Protein AF-A0A9E3N6R4-F1 (afdb_monomer_lite)

Sequence (201 aa):
MRPNLQRRPIGALVAALCAGALFAHPASAATKKASTAAGKPTVLDAERFVAESERKLDLLGLDAGRAEWVAENFITLDTETLTAQANEQYLTVSGDIALKARRYNGLKVSEASARKLMLMQQSLMLENADDRAAYARLAASMTGAYGKAKYCPASVANPSAGTAKPDCMPLGELEKVLATSHDPARLKEVWTGWHAQSPAY

Structure (mmCIF, N/CA/C/O backbone):
data_AF-A0A9E3N6R4-F1
#
_entry.id   AF-A0A9E3N6R4-F1
#
loop_
_atom_site.group_PDB
_atom_site.id
_atom_site.type_symbol
_atom_site.label_atom_id
_atom_site.label_alt_id
_atom_site.label_comp_id
_atom_site.label_asym_id
_atom_site.label_entity_id
_atom_site.label_seq_id
_atom_site.pdbx_PDB_ins_code
_atom_site.Cartn_x
_atom_site.Cartn_y
_atom_site.Cartn_z
_atom_site.occupancy
_atom_site.B_iso_or_equiv
_atom_site.auth_seq_id
_atom_site.auth_comp_id
_atom_site.auth_asym_id
_atom_site.auth_atom_id
_atom_site.pdbx_PDB_model_num
ATOM 1 N N . MET A 1 1 ? 20.909 41.057 1.004 1.00 43.41 1 MET A N 1
ATOM 2 C CA . MET A 1 1 ? 19.869 42.061 1.316 1.00 43.41 1 MET A CA 1
ATOM 3 C C . MET A 1 1 ? 18.680 41.351 1.948 1.00 43.41 1 MET A C 1
ATOM 5 O O . MET A 1 1 ? 18.018 40.579 1.273 1.00 43.41 1 MET A O 1
ATOM 9 N N . ARG A 1 2 ? 18.468 41.538 3.253 1.00 37.62 2 ARG A N 1
ATOM 10 C CA . ARG A 1 2 ? 17.282 41.086 3.997 1.00 37.62 2 ARG A CA 1
ATOM 11 C C . ARG A 1 2 ? 16.728 42.320 4.715 1.00 37.62 2 ARG A C 1
ATOM 13 O O . ARG A 1 2 ? 17.495 42.905 5.481 1.00 37.62 2 ARG A O 1
ATOM 20 N N . PRO A 1 3 ? 15.487 42.767 4.468 1.00 45.53 3 PRO A N 1
ATOM 21 C CA . PRO A 1 3 ? 14.934 43.871 5.227 1.00 45.53 3 PRO A CA 1
ATOM 22 C C . PRO A 1 3 ? 14.450 43.398 6.600 1.00 45.53 3 PRO A C 1
ATOM 24 O O . PRO A 1 3 ? 13.843 42.342 6.764 1.00 45.53 3 PRO A O 1
ATOM 27 N N . ASN A 1 4 ? 14.806 44.218 7.577 1.00 38.06 4 ASN A N 1
ATOM 28 C CA . ASN A 1 4 ? 14.701 44.050 9.013 1.00 38.06 4 ASN A CA 1
ATOM 29 C C . ASN A 1 4 ? 13.373 44.688 9.466 1.00 38.06 4 ASN A C 1
ATOM 31 O O . ASN A 1 4 ? 13.219 45.904 9.363 1.00 38.06 4 ASN A O 1
ATOM 35 N N . LEU A 1 5 ? 12.391 43.893 9.903 1.00 55.41 5 LEU A N 1
ATOM 36 C CA . LEU A 1 5 ? 11.094 44.399 10.375 1.00 55.41 5 LEU A CA 1
ATOM 37 C C . LEU A 1 5 ? 11.153 44.663 11.886 1.00 55.41 5 LEU A C 1
ATOM 39 O O . LEU A 1 5 ? 10.949 43.773 12.710 1.00 55.41 5 LEU A O 1
ATOM 43 N N . GLN A 1 6 ? 11.449 45.916 12.235 1.00 50.41 6 GLN A N 1
ATOM 44 C CA . GLN A 1 6 ? 11.363 46.439 13.596 1.00 50.41 6 GLN A CA 1
ATOM 45 C C . GLN A 1 6 ? 9.897 46.567 14.043 1.00 50.41 6 GLN A C 1
ATOM 47 O O . GLN A 1 6 ? 9.069 47.181 13.371 1.00 50.41 6 GLN A O 1
ATOM 52 N N . ARG A 1 7 ? 9.595 46.011 15.221 1.00 49.38 7 ARG A N 1
ATOM 53 C CA . ARG A 1 7 ? 8.329 46.184 15.948 1.00 49.38 7 ARG A CA 1
ATOM 54 C C . ARG A 1 7 ? 8.251 47.602 16.526 1.00 49.38 7 ARG A C 1
ATOM 56 O O . ARG A 1 7 ? 9.194 48.037 17.183 1.00 49.38 7 ARG A O 1
ATOM 63 N N . ARG A 1 8 ? 7.121 48.297 16.348 1.00 52.59 8 ARG A N 1
ATOM 64 C CA . ARG A 1 8 ? 6.793 49.541 17.072 1.00 52.59 8 ARG A CA 1
ATOM 65 C C . ARG A 1 8 ? 5.550 49.323 17.949 1.00 52.59 8 ARG A C 1
ATOM 67 O O . ARG A 1 8 ? 4.584 48.750 17.448 1.00 52.59 8 ARG A O 1
ATOM 74 N N . PRO A 1 9 ? 5.552 49.766 19.219 1.00 46.50 9 PRO A N 1
ATOM 75 C CA . PRO A 1 9 ? 4.385 49.736 20.093 1.00 46.50 9 PRO A CA 1
ATOM 76 C C . PRO A 1 9 ? 3.586 51.043 19.962 1.00 46.50 9 PRO A C 1
ATOM 78 O O . PRO A 1 9 ? 4.171 52.119 19.841 1.00 46.50 9 PRO A O 1
ATOM 81 N N . ILE A 1 10 ? 2.257 50.962 20.023 1.00 56.62 10 ILE A N 1
ATOM 82 C CA . ILE A 1 10 ? 1.379 52.122 20.228 1.00 56.62 10 ILE A CA 1
ATOM 83 C C . ILE A 1 10 ? 0.510 51.808 21.444 1.00 56.62 10 ILE A C 1
ATOM 85 O O . ILE A 1 10 ? -0.173 50.787 21.476 1.00 56.62 10 ILE A O 1
ATOM 89 N N . GLY A 1 11 ? 0.632 52.652 22.468 1.00 37.62 11 GLY A N 1
ATOM 90 C CA . GLY A 1 11 ? -0.150 52.597 23.699 1.00 37.62 11 GLY A CA 1
ATOM 91 C C . GLY A 1 11 ? -1.393 53.493 23.670 1.00 37.62 11 GLY A C 1
ATOM 92 O O . GLY A 1 11 ? -1.798 53.968 22.613 1.00 37.62 11 GLY A O 1
ATOM 93 N N . ALA A 1 12 ? -1.892 53.757 24.885 1.00 41.56 12 ALA A N 1
ATOM 94 C CA . ALA A 1 12 ? -3.083 54.524 25.292 1.00 41.56 12 ALA A CA 1
ATOM 95 C C . ALA A 1 12 ? -4.389 53.690 25.279 1.00 41.56 12 ALA A C 1
ATOM 97 O O . ALA A 1 12 ? -4.905 53.363 24.221 1.00 41.56 12 ALA A O 1
ATOM 98 N N . LEU A 1 13 ? -4.885 53.134 26.395 1.00 41.44 13 LEU A N 1
ATOM 99 C CA . LEU A 1 13 ? -5.331 53.715 27.680 1.00 41.44 13 LEU A CA 1
ATOM 100 C C . LEU A 1 13 ? -6.682 54.443 27.550 1.00 41.44 13 LEU A C 1
ATOM 102 O O . LEU A 1 13 ? -6.735 55.608 27.176 1.00 41.44 13 LEU A O 1
ATOM 106 N N . VAL A 1 14 ? -7.765 53.746 27.916 1.00 43.47 14 VAL A N 1
ATOM 107 C CA . VAL A 1 14 ? -9.047 54.347 28.314 1.00 43.47 14 VAL A CA 1
ATOM 108 C C . VAL A 1 14 ? -9.485 53.668 29.608 1.00 43.47 14 VAL A C 1
ATOM 110 O O . VAL A 1 14 ? -9.791 52.478 29.635 1.00 43.47 14 VAL A O 1
ATOM 113 N N . ALA A 1 15 ? -9.451 54.440 30.690 1.00 41.47 15 ALA A N 1
ATOM 114 C CA . ALA A 1 15 ? -10.001 54.090 31.986 1.00 41.47 15 ALA A CA 1
ATOM 115 C C . ALA A 1 15 ? -11.496 54.435 32.004 1.00 41.47 15 ALA A C 1
ATOM 117 O O . ALA A 1 15 ? -11.873 55.550 31.648 1.00 41.47 15 ALA A O 1
ATOM 118 N N . ALA A 1 16 ? -12.333 53.507 32.462 1.00 52.00 16 ALA A N 1
ATOM 119 C CA . ALA A 1 16 ? -13.719 53.780 32.821 1.00 52.00 16 ALA A CA 1
ATOM 120 C C . ALA A 1 16 ? -13.976 53.238 34.234 1.00 52.00 16 ALA A C 1
ATOM 122 O O . ALA A 1 16 ? -13.934 52.032 34.471 1.00 52.00 16 ALA A O 1
ATOM 123 N N . LEU A 1 17 ? -14.193 54.164 35.173 1.00 44.97 17 LEU A N 1
ATOM 124 C CA . LEU A 1 17 ? -14.718 53.906 36.512 1.00 44.97 17 LEU A CA 1
ATOM 125 C C . LEU A 1 17 ? -16.128 53.309 36.401 1.00 44.97 17 LEU A C 1
ATOM 127 O O . LEU A 1 17 ? -16.987 53.902 35.754 1.00 44.97 17 LEU A O 1
ATOM 131 N N . CYS A 1 18 ? -16.400 52.221 37.122 1.00 40.81 18 CYS A N 1
ATOM 132 C CA . CYS A 1 18 ? -17.754 51.869 37.545 1.00 40.81 18 CYS A CA 1
ATOM 133 C C . CYS A 1 18 ? -17.735 51.389 38.998 1.00 40.81 18 CYS A C 1
ATOM 135 O O . CYS A 1 18 ? -16.938 50.539 39.392 1.00 40.81 18 CYS A O 1
ATOM 137 N N . ALA A 1 19 ? -18.597 52.032 39.780 1.00 43.84 19 ALA A N 1
ATOM 138 C CA . ALA A 1 19 ? -18.792 51.868 41.207 1.00 43.84 19 ALA A CA 1
ATOM 139 C C . ALA A 1 19 ? -19.496 50.543 41.550 1.00 43.84 19 ALA A C 1
ATOM 141 O O . ALA A 1 19 ? -20.048 49.862 40.687 1.00 43.84 19 ALA A O 1
ATOM 142 N N . GLY A 1 20 ? -19.420 50.178 42.829 1.00 46.53 20 GLY A N 1
ATOM 143 C CA . GLY A 1 20 ? -19.670 48.836 43.333 1.00 46.53 20 GLY A CA 1
ATOM 144 C C . GLY A 1 20 ? -21.099 48.304 43.235 1.00 46.53 20 GLY A C 1
ATOM 145 O O . GLY A 1 20 ? -22.083 49.035 43.297 1.00 46.53 20 GLY A O 1
ATOM 146 N N . ALA A 1 21 ? -21.170 46.975 43.204 1.00 43.03 21 ALA A N 1
ATOM 147 C CA . ALA A 1 21 ? -22.313 46.189 43.639 1.00 43.03 21 ALA A CA 1
ATOM 148 C C . ALA A 1 21 ? -21.788 44.863 44.216 1.00 43.03 21 ALA A C 1
ATOM 150 O O . ALA A 1 21 ? -21.215 44.037 43.505 1.00 43.03 21 ALA A O 1
ATOM 151 N N . LEU A 1 22 ? -21.949 44.682 45.528 1.00 50.12 22 LEU A N 1
ATOM 152 C CA . LEU A 1 22 ? -21.776 43.404 46.213 1.00 50.12 22 LEU A CA 1
ATOM 153 C C . LEU A 1 22 ? -22.894 42.459 45.753 1.00 50.12 22 LEU A C 1
ATOM 155 O O . LEU A 1 22 ? -24.005 42.519 46.269 1.00 50.12 22 LEU A O 1
ATOM 159 N N . PHE A 1 23 ? -22.596 41.580 44.797 1.00 48.00 23 PHE A N 1
ATOM 160 C CA . PHE A 1 23 ? -23.419 40.407 44.507 1.00 48.00 23 PHE A CA 1
ATOM 161 C C . PHE A 1 23 ? -22.651 39.145 44.900 1.00 48.00 23 PHE A C 1
ATOM 163 O O . PHE A 1 23 ? -21.681 38.744 44.249 1.00 48.00 23 PHE A O 1
ATOM 170 N N . ALA A 1 24 ? -23.101 38.524 45.991 1.00 51.25 24 ALA A N 1
ATOM 171 C CA . ALA A 1 24 ? -22.719 37.175 46.374 1.00 51.25 24 ALA A CA 1
ATOM 172 C C . ALA A 1 24 ? -23.072 36.217 45.225 1.00 51.25 24 ALA A C 1
ATOM 174 O O . ALA A 1 24 ? -24.243 35.998 44.920 1.00 51.25 24 ALA A O 1
ATOM 175 N N . HIS A 1 25 ? -22.051 35.681 44.561 1.00 50.53 25 HIS A N 1
ATOM 176 C CA . HIS A 1 25 ? -22.226 34.647 43.550 1.00 50.53 25 HIS A CA 1
ATOM 177 C C . HIS A 1 25 ? -22.491 33.309 44.253 1.00 50.53 25 HIS A C 1
ATOM 179 O O . HIS A 1 25 ? -21.692 32.923 45.111 1.00 50.53 25 HIS A O 1
ATOM 185 N N . PRO A 1 26 ? -23.555 32.563 43.904 1.00 53.75 26 PRO A N 1
ATOM 186 C CA . PRO A 1 26 ? -23.652 31.177 44.322 1.00 53.75 26 PRO A CA 1
ATOM 187 C C . PRO A 1 26 ? -22.505 30.416 43.653 1.00 53.75 26 PRO A C 1
ATOM 189 O O . PRO A 1 26 ? -22.297 30.512 42.442 1.00 53.75 26 PRO A O 1
ATOM 192 N N . ALA A 1 27 ? -21.728 29.692 44.458 1.00 50.78 27 ALA A N 1
ATOM 193 C CA . ALA A 1 27 ? -20.687 28.806 43.972 1.00 50.78 27 ALA A CA 1
ATOM 194 C C . ALA A 1 27 ? -21.313 27.825 42.972 1.00 50.78 27 ALA A C 1
ATOM 196 O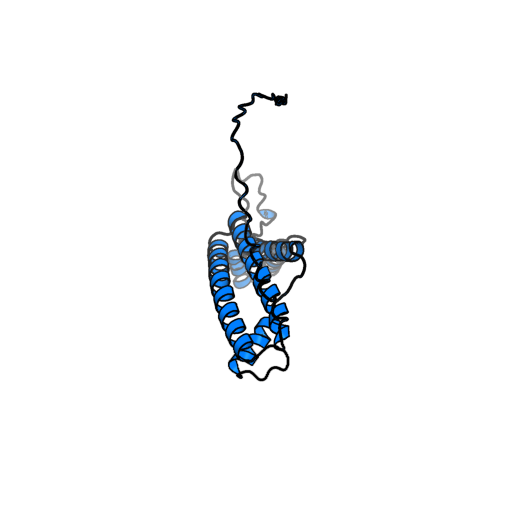 O . ALA A 1 27 ? -22.093 26.950 43.346 1.00 50.78 27 ALA A O 1
ATOM 197 N N . SER A 1 28 ? -20.991 28.005 41.691 1.00 52.56 28 SER A N 1
ATOM 198 C CA . SER A 1 28 ? -21.335 27.051 40.648 1.00 52.56 28 SER A CA 1
ATOM 199 C C . SER A 1 28 ? -20.618 25.752 40.994 1.00 52.56 28 SER A C 1
ATOM 201 O O . SER A 1 28 ? -19.394 25.648 40.878 1.00 52.56 28 SER A O 1
ATOM 203 N N . ALA A 1 29 ? -21.372 24.790 41.525 1.00 53.59 29 ALA A N 1
ATOM 204 C CA . ALA A 1 29 ? -20.892 23.447 41.762 1.00 53.59 29 ALA A CA 1
ATOM 205 C C . ALA A 1 29 ? -20.519 22.868 40.398 1.00 53.59 29 ALA A C 1
ATOM 207 O O . ALA A 1 29 ? -21.373 22.418 39.637 1.00 53.59 29 ALA A O 1
ATOM 208 N N . ALA A 1 30 ? -19.229 22.928 40.073 1.00 52.16 30 ALA A N 1
ATOM 209 C CA . ALA A 1 30 ? -18.663 22.220 38.949 1.00 52.16 30 ALA A CA 1
ATOM 210 C C . ALA A 1 30 ? -18.964 20.733 39.156 1.00 52.16 30 ALA A C 1
ATOM 212 O O . ALA A 1 30 ? -18.286 20.041 39.918 1.00 52.16 30 ALA A O 1
ATOM 213 N N . THR A 1 31 ? -20.007 20.238 38.491 1.00 48.88 31 THR A N 1
ATOM 214 C CA . THR A 1 31 ? -20.229 18.814 38.286 1.00 48.88 31 THR A CA 1
ATOM 215 C C . THR A 1 31 ? -18.995 18.281 37.578 1.00 48.88 31 THR A C 1
ATOM 217 O O . THR A 1 31 ? -18.858 18.389 36.359 1.00 48.88 31 THR A O 1
ATOM 220 N N . LYS A 1 32 ? -18.063 17.731 38.364 1.00 47.44 32 LYS A N 1
ATOM 221 C CA . LYS A 1 32 ? -17.004 16.860 37.871 1.00 47.44 32 LYS A CA 1
ATOM 222 C C . LYS A 1 32 ? -17.711 15.749 37.109 1.00 47.44 32 LYS A C 1
ATOM 224 O O . LYS A 1 32 ? -18.324 14.874 37.714 1.00 47.44 32 LYS A O 1
ATOM 229 N N . LYS A 1 33 ? -17.667 15.823 35.779 1.00 49.22 33 LYS A N 1
ATOM 230 C CA . LYS A 1 33 ? -18.065 14.733 34.895 1.00 49.22 33 LYS A CA 1
ATOM 231 C C . LYS A 1 33 ? -17.208 13.546 35.321 1.00 49.22 33 LYS A C 1
ATOM 233 O O . LYS A 1 33 ? -15.997 13.556 35.107 1.00 49.22 33 LYS A O 1
ATOM 238 N N . ALA A 1 34 ? -17.813 12.612 36.050 1.00 46.69 34 ALA A N 1
ATOM 239 C CA . ALA A 1 34 ? -17.131 11.428 36.530 1.00 46.69 34 ALA A CA 1
ATOM 240 C C . ALA A 1 34 ? -16.569 10.715 35.300 1.00 46.69 34 ALA A C 1
ATOM 242 O O . ALA A 1 34 ? -17.317 10.248 34.443 1.00 46.69 34 ALA A O 1
ATOM 243 N N . SER A 1 35 ? -15.243 10.711 35.183 1.00 47.38 35 SER A N 1
ATOM 244 C CA . SER A 1 35 ? -14.540 9.842 34.255 1.00 47.38 35 SER A CA 1
ATOM 245 C C . SER A 1 35 ? -14.825 8.422 34.724 1.00 47.38 35 SER A C 1
ATOM 247 O O . SER A 1 35 ? -14.244 7.957 35.705 1.00 47.38 35 SER A O 1
ATOM 249 N N . THR A 1 36 ? -15.805 7.766 34.106 1.00 47.91 36 THR A N 1
ATOM 250 C CA . THR A 1 36 ? -16.035 6.335 34.288 1.00 47.91 36 THR A CA 1
ATOM 251 C C . THR A 1 36 ? -14.744 5.620 33.926 1.00 47.91 36 THR A C 1
ATOM 253 O O . THR A 1 36 ? -14.364 5.575 32.755 1.00 47.91 36 THR A O 1
ATOM 256 N N . ALA A 1 37 ? -14.066 5.078 34.938 1.00 50.47 37 ALA A N 1
ATOM 257 C CA . ALA A 1 37 ? -13.013 4.097 34.751 1.00 50.47 37 ALA A CA 1
ATOM 258 C C . ALA A 1 37 ? -13.550 3.016 33.805 1.00 50.47 37 ALA A C 1
ATOM 260 O O . ALA A 1 37 ? -14.602 2.429 34.069 1.00 50.47 37 ALA A O 1
ATOM 261 N N . ALA A 1 38 ? -12.887 2.819 32.665 1.00 65.62 38 ALA A N 1
ATOM 262 C CA . ALA A 1 38 ? -13.338 1.868 31.660 1.00 65.62 38 ALA A CA 1
ATOM 263 C C . ALA A 1 38 ? -13.349 0.462 32.278 1.00 65.62 38 ALA A C 1
ATOM 265 O O . ALA A 1 38 ? -12.294 -0.096 32.580 1.00 65.62 38 ALA A O 1
ATOM 266 N N . GLY A 1 39 ? -14.547 -0.080 32.505 1.00 77.25 39 GLY A N 1
ATOM 267 C CA . GLY A 1 39 ? -14.736 -1.454 32.958 1.00 77.25 39 GLY A CA 1
ATOM 268 C C . GLY A 1 39 ? -14.222 -2.471 31.934 1.00 77.25 39 GLY A C 1
ATOM 269 O O . GLY A 1 39 ? -13.735 -2.117 30.857 1.00 77.25 39 GLY A O 1
ATOM 270 N N . LYS A 1 40 ? -14.338 -3.761 32.270 1.00 88.31 40 LYS A N 1
ATOM 271 C CA . LYS A 1 40 ? -14.029 -4.841 31.321 1.00 88.31 40 LYS A CA 1
ATOM 272 C C . LYS A 1 40 ? -14.849 -4.647 30.029 1.00 88.31 40 LYS A C 1
ATOM 274 O O . LYS A 1 40 ? -16.029 -4.311 30.131 1.00 88.31 40 LYS A O 1
ATOM 279 N N . PRO A 1 41 ? -14.251 -4.854 28.843 1.00 94.44 41 PRO A N 1
ATOM 280 C CA . PRO A 1 41 ? -14.943 -4.673 27.570 1.00 94.44 41 PRO A CA 1
ATOM 281 C C . PRO A 1 41 ? -16.142 -5.616 27.457 1.00 94.44 41 PRO A C 1
ATOM 283 O O . PRO A 1 41 ? -16.055 -6.787 27.834 1.00 94.44 41 PRO A O 1
ATOM 286 N N . THR A 1 42 ? -17.253 -5.104 26.933 1.00 97.12 42 THR A N 1
ATOM 287 C CA . THR A 1 42 ? -18.487 -5.873 26.725 1.00 97.12 42 THR A CA 1
ATOM 288 C C . THR A 1 42 ? -18.627 -6.340 25.276 1.00 97.12 42 THR A C 1
ATOM 290 O O . THR A 1 42 ? -17.962 -5.824 24.378 1.00 97.12 42 THR A O 1
ATOM 293 N N . VAL A 1 43 ? -19.526 -7.300 25.023 1.00 97.56 43 VAL A N 1
ATOM 294 C CA . VAL A 1 43 ? -19.862 -7.744 23.654 1.00 97.56 43 VAL A CA 1
ATOM 295 C C . VAL A 1 43 ? -20.383 -6.576 22.815 1.00 97.56 43 VAL A C 1
ATOM 297 O O . VAL A 1 43 ? -19.936 -6.394 21.690 1.00 97.56 43 VAL A O 1
ATOM 300 N N . LEU A 1 44 ? -21.246 -5.727 23.381 1.00 97.44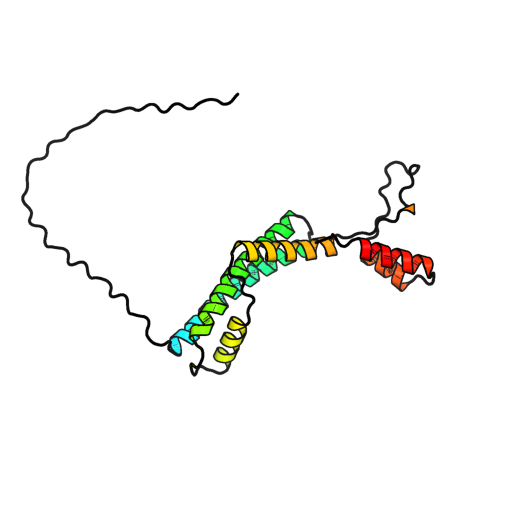 44 LEU A N 1
ATOM 301 C CA . LEU A 1 44 ? -21.757 -4.541 22.689 1.00 97.44 44 LEU A CA 1
ATOM 302 C C . LEU A 1 44 ? -20.635 -3.559 22.309 1.00 97.44 44 LEU A C 1
ATOM 304 O O . LEU A 1 44 ? -20.678 -2.969 21.230 1.00 97.44 44 LEU A O 1
ATOM 308 N N . ASP A 1 45 ? -19.616 -3.399 23.161 1.00 97.75 45 ASP A N 1
ATOM 309 C CA . ASP A 1 45 ? -18.444 -2.577 22.835 1.00 97.75 45 ASP A CA 1
ATOM 310 C C . ASP A 1 45 ? -17.657 -3.146 21.655 1.00 97.75 45 ASP A C 1
ATOM 312 O O . ASP A 1 45 ? -17.232 -2.384 20.789 1.00 97.75 45 ASP A O 1
ATOM 316 N N . ALA A 1 46 ? -17.489 -4.471 21.609 1.00 98.12 46 ALA A N 1
ATOM 317 C CA . ALA A 1 46 ? -16.791 -5.151 20.525 1.00 98.12 46 ALA A CA 1
ATOM 318 C C . ALA A 1 46 ? -17.529 -4.998 19.190 1.00 98.12 46 ALA A C 1
ATOM 320 O O . ALA A 1 46 ? -16.911 -4.619 18.200 1.00 98.12 46 ALA A O 1
ATOM 321 N N . GLU A 1 47 ? -18.846 -5.220 19.169 1.00 98.25 47 GLU A N 1
ATOM 322 C CA . GLU A 1 47 ? -19.659 -5.070 17.955 1.00 98.25 47 GLU A CA 1
ATOM 323 C C . GLU A 1 47 ? -19.628 -3.628 17.429 1.00 98.25 47 GLU A C 1
ATOM 325 O O . GLU A 1 47 ? -19.425 -3.390 16.237 1.00 98.25 47 GLU A O 1
ATOM 330 N N . ARG A 1 48 ? -19.739 -2.641 18.328 1.00 98.38 48 ARG A N 1
ATOM 331 C CA . ARG A 1 48 ? -19.606 -1.225 17.965 1.00 98.38 48 ARG A CA 1
ATOM 332 C C . ARG A 1 48 ? -18.214 -0.905 17.428 1.00 98.38 48 ARG A C 1
ATOM 334 O O . ARG A 1 48 ? -18.097 -0.224 16.414 1.00 98.38 48 ARG A O 1
ATOM 341 N N . PHE A 1 49 ? -17.167 -1.397 18.085 1.00 98.56 49 PHE A N 1
ATOM 342 C CA . PHE A 1 49 ? -15.794 -1.196 17.635 1.00 98.56 49 PHE A CA 1
ATOM 343 C C . PHE A 1 49 ? -15.559 -1.779 16.242 1.00 98.56 49 PHE A C 1
ATOM 345 O O . PHE A 1 49 ? -14.941 -1.115 15.413 1.00 98.56 49 PHE A O 1
ATOM 352 N N . VAL A 1 50 ? -16.066 -2.986 15.977 1.00 98.56 50 VAL A N 1
ATOM 353 C CA . VAL A 1 50 ? -15.980 -3.622 14.660 1.00 98.56 50 VAL A CA 1
ATOM 354 C C . VAL A 1 50 ? -16.665 -2.748 13.610 1.00 98.56 50 VAL A C 1
ATOM 356 O O . VAL A 1 50 ? -16.008 -2.345 12.655 1.00 98.56 50 VAL A O 1
ATOM 359 N N . ALA A 1 51 ? -17.928 -2.369 13.824 1.00 98.62 51 ALA A N 1
ATOM 360 C CA . ALA A 1 51 ? -18.687 -1.565 12.865 1.00 98.62 51 ALA A CA 1
ATOM 361 C C . ALA A 1 51 ? -18.044 -0.192 12.586 1.00 98.62 51 ALA A C 1
ATOM 363 O O . ALA A 1 51 ? -17.980 0.265 11.444 1.00 98.62 51 ALA A O 1
ATOM 364 N N . GLU A 1 52 ? -17.537 0.482 13.622 1.00 98.62 52 GLU A N 1
ATOM 365 C CA . GLU A 1 52 ? -16.844 1.762 13.463 1.00 98.62 52 GLU A CA 1
ATOM 366 C C . GLU A 1 52 ? -15.503 1.622 12.738 1.00 98.62 52 GLU A C 1
ATOM 368 O O . GLU A 1 52 ? -15.131 2.518 11.976 1.00 98.62 52 GLU A O 1
ATOM 373 N N . SER A 1 53 ? -14.779 0.531 12.991 1.00 98.62 53 SER A N 1
ATOM 374 C CA . SER A 1 53 ? -13.495 0.239 12.351 1.00 98.62 53 SER A CA 1
ATOM 375 C C . SER A 1 53 ? -13.683 -0.072 10.872 1.00 98.62 53 SER A C 1
ATOM 377 O O . SER A 1 53 ? -12.985 0.519 10.055 1.00 98.62 53 SER A O 1
ATOM 379 N N . GLU A 1 54 ? -14.664 -0.909 10.523 1.00 98.50 54 GLU A N 1
ATOM 380 C CA . GLU A 1 54 ? -15.019 -1.210 9.129 1.00 98.50 54 GLU A CA 1
ATOM 381 C C . GLU A 1 54 ? -15.341 0.070 8.363 1.00 98.50 54 GLU A C 1
ATOM 383 O O . GLU A 1 54 ? -14.661 0.388 7.396 1.00 98.50 54 GLU A O 1
ATOM 388 N N . ARG A 1 55 ? -16.255 0.903 8.876 1.00 98.62 55 ARG A N 1
ATOM 389 C CA . ARG A 1 55 ? -16.610 2.167 8.213 1.00 98.62 55 ARG A CA 1
ATOM 3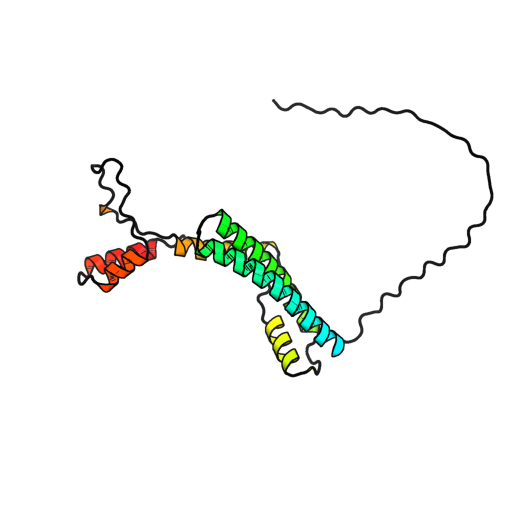90 C C . ARG A 1 55 ? -15.403 3.081 7.969 1.00 98.62 55 ARG A C 1
ATOM 392 O O . ARG A 1 55 ? -15.349 3.768 6.954 1.00 98.62 55 ARG A O 1
ATOM 399 N N . LYS A 1 56 ? -14.461 3.156 8.916 1.00 98.31 56 LYS A N 1
ATOM 400 C CA . LYS A 1 56 ? -13.252 3.983 8.763 1.00 98.31 56 LYS A CA 1
ATOM 401 C C . LYS A 1 56 ? -12.312 3.409 7.709 1.00 98.31 56 LYS A C 1
ATOM 403 O O . LYS A 1 56 ? -11.817 4.164 6.878 1.00 98.31 56 LYS A O 1
ATOM 408 N N . LEU A 1 57 ? -12.066 2.102 7.767 1.00 98.25 57 LEU A N 1
ATOM 409 C CA . LEU A 1 57 ? -11.186 1.411 6.831 1.00 98.25 57 LEU A CA 1
ATOM 410 C C . LEU A 1 57 ? -11.762 1.418 5.414 1.00 98.25 57 LEU A C 1
ATOM 412 O O . LEU A 1 57 ? -10.999 1.615 4.480 1.00 98.25 57 LEU A O 1
ATOM 416 N N . ASP A 1 58 ? -13.081 1.308 5.255 1.00 98.50 58 ASP A N 1
ATOM 417 C CA . ASP A 1 58 ? -13.748 1.381 3.953 1.00 98.50 58 ASP A CA 1
ATOM 418 C C . ASP A 1 58 ? -13.529 2.743 3.286 1.00 98.50 58 ASP A C 1
ATOM 420 O O . ASP A 1 58 ? -13.143 2.814 2.122 1.00 98.50 58 ASP A O 1
ATOM 424 N N . LEU A 1 59 ? -13.726 3.839 4.027 1.00 98.44 59 LEU A N 1
ATOM 425 C CA . LEU A 1 59 ? -13.522 5.190 3.496 1.00 98.44 59 LEU A CA 1
ATOM 426 C C . LEU A 1 59 ? -12.059 5.429 3.102 1.00 98.44 59 LEU A C 1
ATOM 428 O O . LEU A 1 59 ? -11.791 5.880 1.992 1.00 98.44 59 LEU A O 1
ATOM 432 N N . LEU A 1 60 ? -11.116 5.075 3.979 1.00 98.44 60 LEU A N 1
ATOM 433 C CA . LEU A 1 60 ? -9.686 5.225 3.693 1.00 98.44 60 LEU A CA 1
ATOM 434 C C . LEU A 1 60 ? -9.227 4.303 2.560 1.00 98.44 60 LEU A C 1
ATOM 436 O O . LEU A 1 60 ? -8.393 4.695 1.752 1.00 98.44 60 LEU A O 1
ATOM 440 N N . GLY A 1 61 ? -9.780 3.092 2.484 1.00 98.38 61 GLY A N 1
ATOM 441 C CA . GLY A 1 61 ? -9.502 2.137 1.419 1.00 98.38 61 GLY A CA 1
ATOM 442 C C . GLY A 1 61 ? -9.987 2.633 0.059 1.00 98.38 61 GLY A C 1
ATOM 443 O O . GLY A 1 61 ? -9.289 2.454 -0.936 1.00 98.38 61 GLY A O 1
ATOM 444 N N . LEU A 1 62 ? -11.136 3.315 0.004 1.00 98.62 62 LEU A N 1
ATOM 445 C CA . LEU A 1 62 ? -11.610 3.968 -1.220 1.00 98.62 62 LEU A CA 1
ATOM 446 C C . LEU A 1 62 ? -10.672 5.093 -1.668 1.00 98.62 62 LEU A C 1
ATOM 448 O O . LEU A 1 62 ? -10.386 5.201 -2.861 1.00 98.62 62 LEU A O 1
ATOM 452 N N . ASP A 1 63 ? -10.190 5.919 -0.741 1.00 98.12 63 ASP A N 1
ATOM 453 C CA . ASP A 1 63 ? -9.271 7.012 -1.067 1.00 98.12 63 ASP A CA 1
ATOM 454 C C . ASP A 1 63 ? -7.900 6.484 -1.518 1.00 98.12 63 ASP A C 1
ATOM 456 O O . ASP A 1 63 ? -7.389 6.919 -2.553 1.00 98.12 63 ASP A O 1
ATOM 460 N N . ALA A 1 64 ? -7.353 5.485 -0.817 1.00 98.44 64 ALA A N 1
ATOM 461 C CA . ALA A 1 64 ? -6.129 4.792 -1.216 1.00 98.44 64 ALA A CA 1
ATOM 462 C C . ALA A 1 64 ? -6.273 4.129 -2.594 1.00 98.44 64 ALA A C 1
ATOM 464 O O . ALA A 1 64 ? -5.443 4.347 -3.472 1.00 98.44 64 ALA A O 1
ATOM 465 N N . GLY A 1 65 ? -7.370 3.404 -2.832 1.00 98.62 65 GLY A N 1
ATOM 466 C CA . GLY A 1 65 ? -7.631 2.756 -4.118 1.00 98.62 65 GLY A CA 1
ATOM 467 C C . GLY A 1 65 ? -7.788 3.744 -5.279 1.00 98.62 65 GLY A C 1
ATOM 468 O O . GLY A 1 65 ? -7.365 3.455 -6.395 1.00 98.62 65 GLY A O 1
ATOM 469 N N . ARG A 1 66 ? -8.354 4.933 -5.034 1.00 98.56 66 ARG A N 1
ATOM 470 C CA . ARG A 1 66 ? -8.425 6.004 -6.043 1.00 98.56 66 ARG A CA 1
ATOM 471 C C . ARG A 1 66 ? -7.051 6.581 -6.367 1.00 98.56 66 ARG A C 1
ATOM 473 O O . ARG A 1 66 ? -6.775 6.810 -7.542 1.00 98.56 66 ARG A O 1
ATOM 480 N N . ALA A 1 67 ? -6.221 6.831 -5.354 1.00 98.56 67 ALA A N 1
ATOM 481 C CA . ALA A 1 67 ? -4.860 7.321 -5.559 1.00 98.56 67 ALA A CA 1
ATOM 482 C C . ALA A 1 67 ? -4.028 6.309 -6.363 1.00 98.56 67 ALA A C 1
ATOM 484 O O . ALA A 1 67 ? -3.438 6.683 -7.377 1.00 98.56 67 ALA A O 1
ATOM 485 N N . GLU A 1 68 ? -4.094 5.031 -5.979 1.00 98.12 68 GLU A N 1
ATOM 486 C CA . GLU A 1 68 ? -3.417 3.930 -6.671 1.00 98.12 68 GLU A CA 1
ATOM 487 C C . GLU A 1 68 ? -3.881 3.814 -8.127 1.00 98.12 68 GLU A C 1
ATOM 489 O O . GLU A 1 68 ? -3.067 3.791 -9.043 1.00 98.12 68 GLU A O 1
ATOM 494 N N . TRP A 1 69 ? -5.197 3.840 -8.375 1.00 98.19 69 TRP A N 1
ATOM 495 C CA . TRP A 1 69 ? -5.735 3.782 -9.736 1.00 98.19 69 TRP A CA 1
ATOM 496 C C . TRP A 1 69 ? -5.169 4.890 -10.632 1.00 98.19 69 TRP A C 1
ATOM 498 O O . TRP A 1 69 ? -4.828 4.650 -11.790 1.00 98.19 69 TRP A O 1
ATOM 508 N N . VAL A 1 70 ? -5.061 6.116 -10.114 1.00 98.12 70 VAL A N 1
ATOM 509 C CA . VAL A 1 70 ? -4.467 7.226 -10.869 1.00 98.12 70 VAL A CA 1
ATOM 510 C C . VAL A 1 70 ? -2.973 6.990 -11.096 1.00 98.12 70 VAL A C 1
ATOM 512 O O . VAL A 1 70 ? -2.504 7.235 -12.205 1.00 98.12 70 VAL A O 1
ATOM 515 N N . ALA A 1 71 ? -2.235 6.493 -10.101 1.00 97.44 71 ALA A N 1
ATOM 516 C CA . ALA A 1 71 ? -0.809 6.198 -10.231 1.00 97.44 71 ALA A CA 1
ATOM 517 C C . ALA A 1 71 ? -0.516 5.112 -11.276 1.00 97.44 71 ALA A C 1
ATOM 519 O O . ALA A 1 71 ? 0.362 5.315 -12.110 1.00 97.44 71 ALA A O 1
ATOM 520 N N . GLU A 1 72 ? -1.303 4.038 -11.311 1.00 95.75 72 GLU A N 1
ATOM 521 C CA . GLU A 1 72 ? -1.171 2.945 -12.288 1.00 95.75 72 GLU A CA 1
ATOM 522 C C . GLU A 1 72 ? -1.419 3.404 -13.738 1.00 95.75 72 GLU A C 1
ATOM 524 O O . GLU A 1 72 ? -0.817 2.896 -14.682 1.00 95.75 72 GLU A O 1
ATOM 529 N N . ASN A 1 73 ? -2.279 4.408 -13.939 1.00 95.88 73 ASN A N 1
ATOM 530 C CA . ASN A 1 73 ? -2.563 4.965 -15.269 1.00 95.88 73 ASN A CA 1
ATOM 531 C C . ASN A 1 73 ? -1.636 6.134 -15.647 1.00 95.88 73 ASN A C 1
ATOM 533 O O . ASN A 1 73 ? -1.455 6.433 -16.828 1.00 95.88 73 ASN A O 1
ATOM 537 N N . PHE A 1 74 ? -1.058 6.807 -14.651 1.00 96.69 74 PHE A N 1
ATOM 538 C CA . PHE A 1 74 ? -0.224 7.992 -14.812 1.00 96.69 74 PHE A CA 1
ATOM 539 C C . PHE A 1 74 ? 0.957 7.932 -13.846 1.00 96.69 74 PHE A C 1
ATOM 541 O O . PHE A 1 74 ? 0.979 8.638 -12.840 1.00 96.69 74 PHE A O 1
ATOM 548 N N . ILE A 1 75 ? 1.956 7.105 -14.151 1.00 95.00 75 ILE A N 1
ATOM 549 C CA . ILE A 1 75 ? 3.117 6.909 -13.276 1.00 95.00 75 ILE A CA 1
ATOM 550 C C . ILE A 1 75 ? 4.005 8.161 -13.295 1.00 95.00 75 ILE A C 1
ATOM 552 O O . ILE A 1 75 ? 4.771 8.402 -1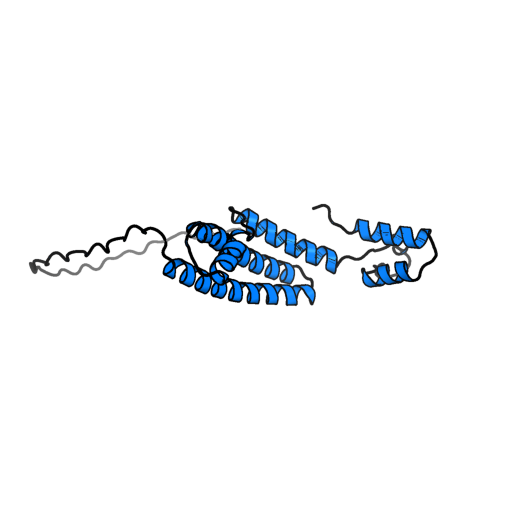4.233 1.00 95.00 75 ILE A O 1
ATOM 556 N N . THR A 1 76 ? 3.903 8.971 -12.245 1.00 96.44 76 THR A N 1
ATOM 557 C CA . THR A 1 76 ? 4.645 10.222 -12.057 1.00 96.44 76 THR A CA 1
ATOM 558 C C . THR A 1 76 ? 5.040 10.373 -10.592 1.00 96.44 76 THR A C 1
ATOM 560 O O . THR A 1 76 ? 4.456 9.737 -9.720 1.00 96.44 76 THR A O 1
ATOM 563 N N . LEU A 1 77 ? 5.994 11.260 -10.295 1.00 95.69 77 LEU A N 1
ATOM 564 C CA . LEU A 1 77 ? 6.356 11.549 -8.904 1.00 95.69 77 LEU A CA 1
ATOM 565 C C . LEU A 1 77 ? 5.156 12.063 -8.086 1.00 95.69 77 LEU A C 1
ATOM 567 O O . LEU A 1 77 ? 5.021 11.734 -6.908 1.00 95.69 77 LEU A O 1
ATOM 571 N N . ASP A 1 78 ? 4.278 12.849 -8.708 1.00 98.19 78 ASP A N 1
ATOM 572 C CA . ASP A 1 78 ? 3.113 13.425 -8.036 1.00 98.19 78 ASP A CA 1
ATOM 573 C C . ASP A 1 78 ? 2.101 12.338 -7.664 1.00 98.19 78 ASP A C 1
ATOM 575 O O . ASP A 1 78 ? 1.615 12.299 -6.536 1.00 98.19 78 ASP A O 1
ATOM 579 N N . THR A 1 79 ? 1.821 11.407 -8.575 1.00 98.25 79 THR A N 1
ATOM 580 C CA . THR A 1 79 ? 0.873 10.311 -8.327 1.00 98.25 79 THR A CA 1
ATOM 581 C C . THR A 1 79 ? 1.437 9.246 -7.384 1.00 98.25 79 THR A C 1
ATOM 583 O O . THR A 1 79 ? 0.701 8.746 -6.530 1.00 98.25 79 THR A O 1
ATOM 586 N N . GLU A 1 80 ? 2.745 8.971 -7.437 1.00 98.06 80 GLU A N 1
ATOM 587 C CA . GLU A 1 80 ? 3.458 8.184 -6.418 1.00 98.06 80 GLU A CA 1
ATOM 588 C C . GLU A 1 80 ? 3.334 8.848 -5.032 1.00 98.06 80 GLU A C 1
ATOM 590 O O . GLU A 1 80 ? 3.049 8.184 -4.035 1.00 98.06 80 GLU A O 1
ATOM 595 N N . THR A 1 81 ? 3.473 10.177 -4.959 1.00 98.38 81 THR A N 1
ATOM 596 C CA . THR A 1 81 ? 3.342 10.934 -3.703 1.00 98.38 81 THR A CA 1
ATOM 597 C C . THR A 1 81 ? 1.920 10.881 -3.145 1.00 98.38 81 THR A C 1
ATOM 599 O O . THR A 1 81 ? 1.748 10.664 -1.945 1.00 98.38 81 THR A O 1
ATOM 602 N N . LEU A 1 82 ? 0.901 11.045 -3.993 1.00 98.56 82 LEU A N 1
ATOM 603 C CA . LEU A 1 82 ? -0.506 10.928 -3.590 1.00 98.56 82 LEU A CA 1
ATOM 604 C C . LEU A 1 82 ? -0.816 9.531 -3.037 1.00 98.56 82 LEU A C 1
ATOM 606 O O . LEU A 1 82 ? -1.448 9.405 -1.988 1.00 98.56 82 LEU A O 1
ATOM 610 N N . THR A 1 83 ? -0.312 8.493 -3.705 1.00 98.69 83 THR A N 1
ATOM 611 C CA . THR A 1 83 ? -0.443 7.095 -3.275 1.00 98.69 83 THR A CA 1
ATOM 612 C C . THR A 1 83 ? 0.220 6.868 -1.918 1.00 98.69 83 THR A C 1
ATOM 614 O O . THR A 1 83 ? -0.404 6.335 -0.998 1.00 98.69 83 THR A O 1
ATOM 617 N N . ALA A 1 84 ? 1.455 7.348 -1.740 1.00 98.69 84 ALA A N 1
ATOM 618 C CA . ALA A 1 84 ? 2.169 7.246 -0.471 1.00 98.69 84 ALA A CA 1
ATOM 619 C C . ALA A 1 84 ? 1.416 7.940 0.678 1.00 98.69 84 ALA A C 1
ATOM 621 O O . ALA A 1 84 ? 1.295 7.374 1.762 1.00 98.69 84 ALA A O 1
ATOM 622 N N . GLN A 1 85 ? 0.869 9.136 0.450 1.00 98.69 85 GLN A N 1
ATOM 623 C CA . GLN A 1 85 ? 0.112 9.874 1.468 1.00 98.69 85 GLN A CA 1
ATOM 624 C C . GLN A 1 85 ? -1.172 9.146 1.883 1.00 98.69 85 GLN A C 1
ATOM 626 O O . GLN A 1 85 ? -1.456 9.035 3.078 1.00 98.69 85 GLN A O 1
ATOM 631 N N . ALA A 1 86 ? -1.938 8.625 0.920 1.00 98.75 86 ALA A N 1
ATOM 632 C CA . ALA A 1 86 ? -3.158 7.876 1.214 1.00 98.75 86 ALA A CA 1
ATOM 633 C C . ALA A 1 86 ? -2.850 6.574 1.978 1.00 98.75 86 ALA A C 1
ATOM 635 O O . ALA A 1 86 ? -3.493 6.269 2.987 1.00 98.75 86 ALA A O 1
ATOM 636 N N . ASN A 1 87 ? -1.803 5.852 1.568 1.00 98.50 87 ASN A N 1
ATOM 637 C CA . ASN A 1 87 ? -1.367 4.625 2.234 1.00 98.50 87 ASN A CA 1
ATOM 638 C C . ASN A 1 87 ? -0.810 4.887 3.645 1.00 98.50 87 ASN A C 1
ATOM 640 O O . ASN A 1 87 ? -1.083 4.112 4.561 1.00 98.50 87 ASN A O 1
ATOM 644 N N . GLU A 1 88 ? -0.096 5.993 3.875 1.00 98.56 88 GLU A N 1
ATOM 645 C CA . GLU A 1 88 ? 0.362 6.397 5.214 1.00 98.56 88 GLU A CA 1
ATOM 646 C C . GLU A 1 88 ? -0.819 6.643 6.172 1.00 98.56 88 GLU A C 1
ATOM 648 O O . GLU A 1 88 ? -0.799 6.210 7.334 1.00 98.56 88 GLU A O 1
ATOM 653 N N . GLN A 1 8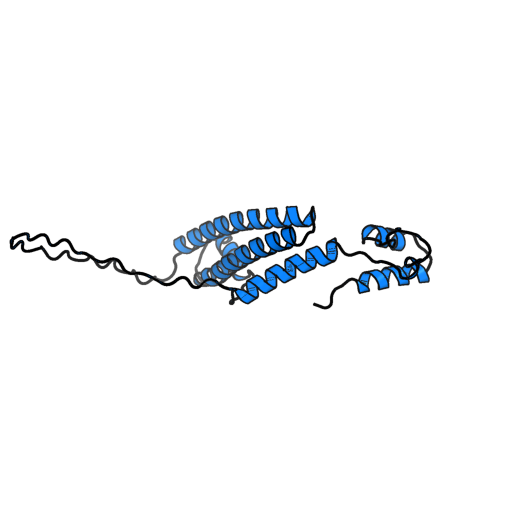9 ? -1.877 7.304 5.690 1.00 98.31 89 GLN A N 1
ATOM 654 C CA . GLN A 1 89 ? -3.098 7.527 6.468 1.00 98.31 89 GLN A CA 1
ATOM 655 C C . GLN A 1 89 ? -3.808 6.211 6.787 1.00 98.31 89 GLN A C 1
ATOM 657 O O . GLN A 1 89 ? -4.194 5.987 7.940 1.00 98.31 89 GLN A O 1
ATOM 662 N N . TYR A 1 90 ? -3.924 5.321 5.798 1.00 98.44 90 TYR A N 1
ATOM 663 C CA . TYR A 1 90 ? -4.488 3.991 5.997 1.00 98.44 90 TYR A CA 1
ATOM 664 C C . TYR A 1 90 ? -3.703 3.210 7.060 1.00 98.44 90 TYR A C 1
ATOM 666 O O . TYR A 1 90 ? -4.300 2.765 8.038 1.00 98.44 90 TYR A O 1
ATOM 674 N N . LEU A 1 91 ? -2.370 3.133 6.942 1.00 98.31 91 LEU A N 1
ATOM 675 C CA . LEU A 1 91 ? -1.488 2.445 7.897 1.00 98.31 91 LEU A CA 1
ATOM 676 C C . LEU A 1 91 ? -1.603 3.002 9.317 1.00 98.31 91 LEU A C 1
ATOM 678 O O . LEU A 1 91 ? -1.553 2.256 10.296 1.00 98.31 91 LEU A O 1
ATOM 682 N N . THR A 1 92 ? -1.757 4.320 9.439 1.00 98.19 92 THR A N 1
ATOM 683 C CA . THR A 1 92 ? -1.925 4.979 10.737 1.00 98.19 92 THR A CA 1
ATOM 684 C C . THR A 1 92 ? -3.203 4.504 11.426 1.00 98.19 92 THR A C 1
ATOM 686 O O . THR A 1 92 ? -3.178 4.130 12.600 1.00 98.19 92 THR A O 1
ATOM 689 N N . VAL A 1 93 ? -4.322 4.480 10.700 1.00 98.25 93 VAL A N 1
ATOM 690 C CA . VAL A 1 93 ? -5.620 4.091 11.262 1.00 98.25 93 VAL A CA 1
ATOM 691 C C . VAL A 1 93 ? -5.725 2.578 11.445 1.00 98.25 93 VAL A C 1
ATOM 693 O O . VAL A 1 93 ? -6.196 2.130 12.490 1.00 98.25 93 VAL A O 1
ATOM 696 N N . SER A 1 94 ? -5.248 1.777 10.490 1.00 98.06 94 SER A N 1
ATOM 697 C CA . SER A 1 94 ? -5.259 0.315 10.596 1.00 98.06 94 SER A CA 1
ATOM 698 C C . SER A 1 94 ? -4.374 -0.180 11.740 1.00 98.06 94 SER A C 1
ATOM 700 O O . SER A 1 94 ? -4.779 -1.084 12.466 1.00 98.06 94 SER A O 1
ATOM 702 N N . GLY A 1 95 ? -3.208 0.438 11.959 1.00 97.75 95 GLY A N 1
ATOM 703 C CA . GLY A 1 95 ? -2.320 0.107 13.076 1.00 97.75 95 GLY A CA 1
ATOM 704 C C . GLY A 1 95 ? -2.935 0.428 14.444 1.00 97.75 95 GLY A C 1
ATOM 705 O O . GLY A 1 95 ? -2.862 -0.383 15.369 1.00 97.75 95 GLY A O 1
ATOM 706 N N . ASP A 1 96 ? -3.606 1.577 14.569 1.00 97.50 96 ASP A N 1
ATOM 707 C CA . ASP A 1 96 ? -4.350 1.948 15.781 1.00 97.50 96 ASP A CA 1
ATOM 708 C C . ASP A 1 96 ? -5.518 0.983 16.057 1.00 97.50 96 ASP A C 1
ATOM 710 O O . ASP A 1 96 ? -5.705 0.524 17.189 1.00 97.50 96 ASP A O 1
ATOM 714 N N . ILE A 1 97 ? -6.268 0.611 15.015 1.00 98.50 97 ILE A N 1
ATOM 715 C CA . ILE A 1 97 ? -7.325 -0.404 15.095 1.00 98.50 97 ILE A CA 1
ATOM 716 C C . ILE A 1 97 ? -6.739 -1.754 15.529 1.00 98.50 97 ILE A C 1
ATOM 718 O O . ILE A 1 97 ? -7.292 -2.382 16.433 1.00 98.50 97 ILE A O 1
ATOM 722 N N . ALA A 1 98 ? -5.606 -2.179 14.965 1.00 97.88 98 ALA A N 1
ATOM 723 C CA . ALA A 1 98 ? -4.950 -3.437 15.316 1.00 97.88 98 ALA A CA 1
ATOM 724 C C . ALA A 1 98 ? -4.579 -3.505 16.805 1.00 97.88 98 ALA A C 1
ATOM 726 O O . ALA A 1 98 ? -4.839 -4.514 17.469 1.00 97.88 98 ALA A O 1
ATOM 727 N N . LEU A 1 99 ? -4.031 -2.418 17.362 1.00 96.38 99 LEU A N 1
ATOM 728 C CA . LEU A 1 99 ? -3.735 -2.320 18.793 1.00 96.38 99 LEU A CA 1
ATOM 729 C C . LEU A 1 99 ? -5.010 -2.349 19.645 1.00 96.38 99 LEU A C 1
ATOM 731 O O . LEU A 1 99 ? -5.097 -3.119 20.605 1.00 96.38 99 LEU A O 1
ATOM 735 N N . LYS A 1 100 ? -6.020 -1.545 19.292 1.00 97.31 100 LYS A N 1
ATOM 736 C CA . LYS A 1 100 ? -7.281 -1.445 20.046 1.00 97.31 100 LYS A CA 1
ATOM 737 C C . LYS A 1 100 ? -8.088 -2.739 20.019 1.00 97.31 100 LYS A C 1
ATOM 739 O O . LYS A 1 100 ? -8.693 -3.092 21.033 1.00 97.31 100 LYS A O 1
ATOM 744 N N . ALA A 1 101 ? -8.044 -3.486 18.918 1.00 97.75 101 ALA A N 1
ATOM 745 C CA . ALA A 1 101 ? -8.737 -4.761 18.772 1.00 97.75 101 ALA A CA 1
ATOM 746 C C . ALA A 1 101 ? -8.277 -5.805 19.807 1.00 97.75 101 ALA A C 1
ATOM 748 O O . ALA A 1 101 ? -9.062 -6.674 20.189 1.00 97.75 101 ALA A O 1
ATOM 749 N N . ARG A 1 102 ? -7.040 -5.710 20.323 1.00 95.75 102 ARG A N 1
ATOM 750 C CA . ARG A 1 102 ? -6.506 -6.623 21.357 1.00 95.75 102 ARG A CA 1
ATOM 751 C C . ARG A 1 102 ? -7.247 -6.523 22.690 1.00 95.75 102 ARG A C 1
ATOM 753 O O . ARG A 1 102 ? -7.234 -7.477 23.464 1.00 95.75 102 ARG A O 1
ATOM 760 N N . ARG A 1 103 ? -7.937 -5.404 22.956 1.00 96.12 103 ARG A N 1
ATOM 761 C CA . ARG A 1 103 ? -8.777 -5.240 24.154 1.00 96.12 103 ARG A CA 1
ATOM 762 C C . ARG A 1 103 ? -9.869 -6.311 24.239 1.00 96.12 103 ARG A C 1
ATOM 764 O O . ARG A 1 103 ? -10.256 -6.669 25.344 1.00 96.12 103 ARG A O 1
ATOM 771 N N . TYR A 1 104 ? -10.348 -6.831 23.111 1.00 97.62 104 TYR A N 1
ATOM 772 C CA . TYR A 1 104 ? -11.450 -7.799 23.064 1.00 97.62 104 TYR A CA 1
ATOM 773 C C . TYR A 1 104 ? -10.992 -9.265 23.135 1.00 97.62 104 TYR A C 1
ATOM 775 O O . TYR A 1 104 ? -11.805 -10.174 22.978 1.00 97.62 104 TYR A O 1
ATOM 783 N N . ASN A 1 105 ? -9.706 -9.523 23.394 1.00 95.69 105 ASN A N 1
ATOM 784 C CA . ASN A 1 105 ? -9.186 -10.882 23.516 1.00 95.69 105 ASN A CA 1
ATOM 785 C C . ASN A 1 105 ? -9.879 -11.662 24.642 1.00 95.69 105 ASN A C 1
ATOM 787 O O . ASN A 1 105 ? -10.008 -11.187 25.769 1.00 95.69 105 ASN A O 1
ATOM 791 N N . GLY A 1 106 ? -10.319 -12.882 24.324 1.00 93.75 106 GLY A N 1
ATOM 792 C CA . GLY A 1 106 ? -11.030 -13.762 25.257 1.00 93.75 106 GLY A CA 1
ATOM 793 C C . GLY A 1 106 ? -12.509 -13.420 25.470 1.00 93.75 106 GLY A C 1
ATOM 794 O O . GLY A 1 106 ? -13.209 -14.178 26.143 1.00 93.75 106 GLY A O 1
ATOM 795 N N . LEU A 1 107 ? -13.013 -12.330 24.881 1.00 96.94 107 LEU A N 1
ATOM 796 C CA . LEU A 1 107 ? -14.431 -11.987 24.920 1.00 96.94 107 LEU A CA 1
ATOM 797 C C . LEU A 1 107 ? -15.234 -12.924 24.005 1.00 96.94 107 LEU A C 1
ATOM 799 O O . LEU A 1 107 ? -14.872 -13.158 22.853 1.00 96.94 107 LEU A O 1
ATOM 803 N N . LYS A 1 108 ? -16.345 -13.464 24.513 1.00 97.12 108 LYS A N 1
ATOM 804 C CA . LYS A 1 108 ? -17.243 -14.340 23.747 1.00 97.12 108 LYS A CA 1
ATOM 805 C C . LYS A 1 108 ? -18.179 -13.497 22.869 1.00 97.12 108 LYS A C 1
ATOM 807 O O . LYS A 1 108 ? -19.252 -13.109 23.318 1.00 97.12 108 LYS A O 1
ATOM 812 N N . VAL A 1 109 ? -17.740 -13.189 21.650 1.00 97.31 109 VAL A N 1
ATOM 813 C CA . VAL A 1 109 ? -18.515 -12.486 20.605 1.00 97.31 109 VAL A CA 1
ATOM 814 C C . VAL A 1 109 ? -19.071 -13.470 19.564 1.00 97.31 109 VAL A C 1
ATOM 816 O O . VAL A 1 109 ? -18.805 -14.670 19.646 1.00 97.31 109 VAL A O 1
ATOM 819 N N . SER A 1 110 ? -19.840 -12.976 18.587 1.00 98.00 110 SER A N 1
ATOM 820 C CA . SER A 1 110 ? -20.280 -13.787 17.441 1.00 98.00 110 SER A CA 1
ATOM 821 C C . SER A 1 110 ? -19.089 -14.301 16.614 1.00 98.00 110 SER A C 1
ATOM 823 O O . SER A 1 110 ? -18.018 -13.695 16.618 1.00 98.00 110 SER A O 1
ATOM 825 N N . GLU A 1 111 ? -19.262 -15.394 15.865 1.00 98.06 111 GLU A N 1
ATOM 826 C CA . GLU A 1 111 ? -18.202 -15.930 14.992 1.00 98.06 111 GLU A CA 1
ATOM 827 C C . GLU A 1 111 ? -17.729 -14.894 13.958 1.00 98.06 111 GLU A C 1
ATOM 829 O O . GLU A 1 111 ? -16.526 -14.704 13.758 1.00 98.06 111 GLU A O 1
ATOM 834 N N . ALA A 1 112 ? -18.674 -14.169 13.351 1.00 97.94 112 ALA A N 1
ATOM 835 C CA . ALA A 1 112 ? -18.378 -13.114 12.390 1.00 97.94 112 ALA A CA 1
ATOM 836 C C . ALA A 1 112 ? -17.493 -12.019 13.010 1.00 97.94 112 ALA A C 1
ATOM 838 O O . ALA A 1 112 ? -16.471 -11.642 12.432 1.00 97.94 112 ALA A O 1
ATOM 839 N N . SER A 1 113 ? -17.835 -11.551 14.211 1.00 98.19 113 SER A N 1
ATOM 840 C CA . SER A 1 113 ? -17.079 -10.499 14.898 1.00 98.19 113 SER A CA 1
ATOM 841 C C . SER A 1 113 ? -15.739 -11.006 15.425 1.00 98.19 113 SER A C 1
ATOM 843 O O . SER A 1 113 ? -14.747 -10.284 15.345 1.00 98.19 113 SER A O 1
ATOM 845 N N . ALA A 1 114 ? -15.656 -12.268 15.859 1.00 98.25 114 ALA A N 1
ATOM 846 C CA . ALA A 1 114 ? -14.390 -12.905 16.212 1.00 98.25 114 ALA A CA 1
ATOM 847 C C . ALA A 1 114 ? -13.426 -12.934 15.014 1.00 98.25 114 ALA A C 1
ATOM 849 O O . ALA A 1 114 ? -12.264 -12.548 15.151 1.00 98.25 114 ALA A O 1
ATOM 850 N N . ARG A 1 115 ? -13.911 -13.315 13.823 1.00 98.19 115 ARG A N 1
ATOM 851 C CA . ARG A 1 115 ? -13.108 -13.310 12.590 1.00 98.19 115 ARG A CA 1
ATOM 852 C C . ARG A 1 115 ? -12.649 -11.900 12.212 1.00 98.19 115 ARG A C 1
ATOM 854 O O . ARG A 1 115 ? -11.479 -11.717 11.883 1.00 98.19 115 ARG A O 1
ATOM 861 N N . LYS A 1 116 ? -13.536 -10.903 12.269 1.00 98.38 116 LYS A N 1
ATOM 862 C CA . LYS A 1 116 ? -13.194 -9.504 11.955 1.00 98.38 116 LYS A CA 1
ATOM 863 C C . LYS A 1 116 ? -12.138 -8.948 12.913 1.00 98.38 116 LYS A C 1
ATOM 865 O O . LYS A 1 116 ? -11.136 -8.405 12.460 1.00 98.38 116 LYS A O 1
ATOM 870 N N . LEU A 1 117 ? -12.307 -9.157 14.220 1.00 98.44 117 LEU A N 1
ATOM 871 C CA . LEU A 1 117 ? -11.323 -8.763 15.234 1.00 98.44 117 LEU A CA 1
ATOM 872 C C . LEU A 1 117 ? -9.968 -9.444 15.007 1.00 98.44 117 LEU A C 1
ATOM 874 O O . LEU A 1 117 ? -8.936 -8.783 15.080 1.00 98.44 117 LEU A O 1
ATOM 878 N N . MET A 1 118 ? -9.967 -10.739 14.680 1.00 97.94 118 MET A N 1
ATOM 879 C CA . MET A 1 118 ? -8.749 -11.481 14.348 1.00 97.94 118 MET A CA 1
ATOM 880 C C . MET A 1 118 ? -8.022 -10.873 13.134 1.00 97.94 118 MET A C 1
ATOM 882 O O . MET A 1 118 ? -6.802 -10.730 13.163 1.00 97.94 118 MET A O 1
ATOM 886 N N . LEU A 1 119 ? -8.737 -10.495 12.069 1.00 98.00 119 LEU A N 1
ATOM 887 C CA . LEU A 1 119 ? -8.135 -9.848 10.893 1.00 98.00 119 LEU A CA 1
ATOM 888 C C . LEU A 1 119 ? -7.596 -8.448 11.218 1.00 98.00 119 LEU A C 1
ATOM 890 O O . LEU A 1 119 ? -6.480 -8.109 10.829 1.00 98.00 119 LEU A O 1
ATOM 894 N N . MET A 1 120 ? -8.342 -7.660 11.994 1.00 97.94 120 MET A N 1
ATOM 895 C CA . MET A 1 120 ? -7.895 -6.342 12.457 1.00 97.94 120 MET A CA 1
ATOM 896 C C . MET A 1 120 ? -6.587 -6.442 13.252 1.00 97.94 120 MET A C 1
ATOM 898 O O . MET A 1 120 ? -5.662 -5.676 13.012 1.00 97.94 120 MET A O 1
ATOM 902 N N . GLN A 1 121 ? -6.462 -7.425 14.147 1.00 97.44 121 GLN A N 1
ATOM 903 C CA . GLN A 1 121 ? -5.248 -7.644 14.945 1.00 97.44 121 GLN A CA 1
ATOM 904 C C . GLN A 1 121 ? -4.015 -8.054 14.125 1.00 97.44 121 GLN A C 1
ATOM 906 O O . GLN A 1 121 ? -2.895 -7.834 14.584 1.00 97.44 121 GLN A O 1
ATOM 911 N N . GLN A 1 122 ? -4.212 -8.653 12.947 1.00 96.50 122 GLN A N 1
ATOM 912 C CA . GLN A 1 122 ? -3.143 -9.083 12.036 1.00 96.50 122 GLN A CA 1
ATOM 913 C C . GLN A 1 122 ? -2.714 -7.990 11.049 1.00 96.50 122 GLN A C 1
ATOM 915 O O . GLN A 1 122 ? -1.796 -8.208 10.262 1.00 96.50 122 GLN A O 1
ATOM 920 N N . SER A 1 123 ? -3.370 -6.826 11.064 1.00 94.31 123 SER A N 1
ATOM 921 C CA . SER A 1 123 ? -2.998 -5.717 10.184 1.00 94.31 123 SER A CA 1
ATOM 922 C C . SER A 1 123 ? -1.586 -5.218 10.506 1.00 94.31 123 SER A C 1
ATOM 924 O O . SER A 1 123 ? -1.196 -5.166 11.676 1.00 94.31 123 SER A O 1
ATOM 926 N N . LEU A 1 124 ? -0.831 -4.829 9.471 1.00 93.69 124 LEU A N 1
ATOM 927 C CA . LEU A 1 124 ? 0.497 -4.233 9.636 1.00 93.69 124 LEU A CA 1
ATOM 928 C C . LEU A 1 124 ? 0.412 -3.027 10.578 1.00 93.69 124 LEU A C 1
ATOM 930 O O . LEU A 1 124 ? -0.434 -2.145 10.411 1.00 93.69 124 LEU A O 1
ATOM 934 N N . MET A 1 125 ? 1.312 -2.990 11.557 1.00 93.88 125 MET A N 1
ATOM 935 C CA . MET A 1 125 ? 1.422 -1.906 12.519 1.00 93.88 125 MET A CA 1
ATOM 936 C C . MET A 1 125 ? 2.883 -1.487 12.625 1.00 93.88 125 MET A C 1
ATOM 938 O O . MET A 1 125 ? 3.743 -2.280 13.001 1.00 93.88 125 MET A O 1
ATOM 942 N N . LEU A 1 126 ? 3.140 -0.233 12.266 1.00 95.50 126 LEU A N 1
ATOM 943 C CA . LEU A 1 126 ? 4.421 0.435 12.454 1.00 95.50 126 LEU A CA 1
ATOM 944 C C . LEU A 1 126 ? 4.196 1.536 13.490 1.00 95.50 126 LEU A C 1
ATOM 946 O O . LEU A 1 126 ? 3.323 2.391 13.307 1.00 95.50 126 LEU A O 1
ATOM 950 N N . GLU A 1 127 ? 4.934 1.477 14.595 1.00 92.62 127 GLU A N 1
ATOM 951 C CA . GLU A 1 127 ? 4.731 2.351 15.755 1.00 92.62 127 GLU A CA 1
ATOM 952 C C . GLU A 1 127 ? 5.022 3.814 15.426 1.00 92.62 127 GLU A C 1
ATOM 954 O O . GLU A 1 127 ? 4.180 4.694 15.648 1.00 92.62 127 GLU A O 1
ATOM 959 N N . ASN A 1 128 ? 6.169 4.069 14.805 1.00 96.94 128 ASN A N 1
ATOM 960 C CA . ASN A 1 128 ? 6.607 5.422 14.510 1.00 96.94 128 ASN A CA 1
ATOM 961 C C . ASN A 1 128 ? 5.919 5.962 13.254 1.00 96.94 128 ASN A C 1
ATOM 963 O O . ASN A 1 128 ? 5.746 5.259 12.257 1.00 96.94 128 ASN A O 1
ATOM 967 N N . ALA A 1 129 ? 5.540 7.241 13.297 1.00 96.88 129 ALA A N 1
ATOM 968 C CA . ALA A 1 129 ? 4.985 7.929 12.132 1.00 96.88 129 ALA A CA 1
ATOM 969 C C . ALA A 1 129 ? 5.987 7.976 10.972 1.00 96.88 129 ALA A C 1
ATOM 971 O O . ALA A 1 129 ? 5.606 7.727 9.831 1.00 96.88 129 ALA A O 1
ATOM 972 N N . ASP A 1 130 ? 7.266 8.194 11.279 1.00 98.00 130 ASP A N 1
ATOM 973 C CA . ASP A 1 130 ? 8.328 8.239 10.274 1.00 98.00 130 ASP A CA 1
ATOM 974 C C . ASP A 1 130 ? 8.496 6.895 9.555 1.00 98.00 130 ASP A C 1
ATOM 976 O O . ASP A 1 130 ? 8.652 6.879 8.335 1.00 98.00 130 ASP A O 1
ATOM 980 N N . ASP A 1 131 ? 8.362 5.771 10.270 1.00 98.19 131 ASP A N 1
ATOM 981 C CA . ASP A 1 131 ? 8.424 4.431 9.673 1.00 98.19 131 ASP A CA 1
ATOM 982 C C . ASP A 1 131 ? 7.225 4.172 8.752 1.00 98.19 131 ASP A C 1
ATOM 984 O O . ASP A 1 131 ? 7.390 3.618 7.665 1.00 98.19 131 ASP A O 1
ATOM 988 N N . ARG A 1 132 ? 6.015 4.616 9.135 1.00 98.19 132 ARG A N 1
ATOM 989 C CA . ARG A 1 132 ? 4.824 4.536 8.264 1.00 98.19 132 ARG A CA 1
ATOM 990 C C . ARG A 1 132 ? 5.009 5.345 6.988 1.00 98.19 132 ARG A C 1
ATOM 992 O O . ARG A 1 132 ? 4.727 4.841 5.902 1.00 98.19 132 ARG A O 1
ATOM 999 N N . ALA A 1 133 ? 5.506 6.570 7.117 1.00 98.25 133 ALA A N 1
ATOM 1000 C CA . ALA A 1 133 ? 5.753 7.448 5.985 1.00 98.25 133 ALA A CA 1
ATOM 1001 C C . ALA A 1 133 ? 6.859 6.893 5.071 1.00 98.25 133 ALA A C 1
ATOM 1003 O O . ALA A 1 133 ? 6.724 6.911 3.848 1.00 98.25 133 ALA A O 1
ATOM 1004 N N . ALA A 1 134 ? 7.948 6.371 5.645 1.00 98.12 134 ALA A N 1
ATOM 1005 C CA . ALA A 1 134 ? 9.032 5.743 4.895 1.00 98.12 134 ALA A CA 1
ATOM 1006 C C . ALA A 1 134 ? 8.550 4.494 4.147 1.00 98.12 134 ALA A C 1
ATOM 1008 O O . ALA A 1 134 ? 8.804 4.369 2.950 1.00 98.12 134 ALA A O 1
ATOM 1009 N N . TYR A 1 135 ? 7.794 3.620 4.818 1.00 98.12 135 TYR A N 1
ATOM 1010 C CA . TYR A 1 135 ? 7.206 2.431 4.207 1.00 98.12 135 TYR A CA 1
ATOM 1011 C C . TYR A 1 135 ? 6.283 2.792 3.038 1.00 98.12 135 TYR A C 1
ATOM 1013 O O . TYR A 1 135 ? 6.437 2.252 1.946 1.00 98.12 135 TYR A O 1
ATOM 1021 N N . ALA A 1 136 ? 5.356 3.736 3.235 1.00 98.31 136 ALA A N 1
ATOM 1022 C CA . ALA A 1 136 ? 4.398 4.116 2.200 1.00 98.31 136 ALA A CA 1
ATOM 1023 C C . ALA A 1 136 ? 5.077 4.762 0.980 1.00 98.31 136 ALA A C 1
ATOM 1025 O O . ALA A 1 136 ? 4.719 4.457 -0.158 1.00 98.31 136 ALA A O 1
ATOM 1026 N N . ARG A 1 137 ? 6.096 5.608 1.201 1.00 98.06 137 ARG A N 1
ATOM 1027 C CA . ARG A 1 137 ? 6.903 6.193 0.116 1.00 98.06 137 ARG A CA 1
ATOM 1028 C C . ARG A 1 137 ? 7.695 5.138 -0.643 1.00 98.06 137 ARG A C 1
ATOM 1030 O O . ARG A 1 137 ? 7.749 5.203 -1.866 1.00 98.06 137 ARG A O 1
ATOM 1037 N N . LEU A 1 138 ? 8.310 4.191 0.066 1.00 97.06 138 LEU A N 1
ATOM 1038 C CA . LEU A 1 138 ? 9.069 3.114 -0.560 1.00 97.06 138 LEU A CA 1
ATOM 1039 C C . LEU A 1 138 ? 8.154 2.203 -1.385 1.00 97.06 138 LEU A C 1
ATOM 1041 O O . LEU A 1 138 ? 8.477 1.897 -2.524 1.00 97.06 138 LEU A O 1
ATOM 1045 N N . ALA A 1 139 ? 6.992 1.822 -0.853 1.00 96.62 139 ALA A N 1
ATOM 1046 C CA . ALA A 1 139 ? 6.033 0.997 -1.581 1.00 96.62 139 ALA A CA 1
ATOM 1047 C C . ALA A 1 139 ? 5.565 1.677 -2.882 1.00 96.62 139 ALA A C 1
ATOM 1049 O O . ALA A 1 139 ? 5.655 1.078 -3.951 1.00 96.62 139 ALA A O 1
ATOM 1050 N N . ALA A 1 140 ? 5.153 2.949 -2.812 1.00 97.38 140 ALA A N 1
ATOM 1051 C CA . ALA A 1 140 ? 4.724 3.697 -3.994 1.00 97.38 140 ALA A CA 1
ATOM 1052 C C . ALA A 1 140 ? 5.861 3.881 -5.017 1.00 97.38 140 ALA A C 1
ATOM 1054 O O . ALA A 1 140 ? 5.648 3.742 -6.222 1.00 97.38 140 ALA A O 1
ATOM 1055 N N . SER A 1 141 ? 7.086 4.152 -4.549 1.00 94.75 141 SER A N 1
ATOM 1056 C CA . SER A 1 141 ? 8.237 4.318 -5.441 1.00 94.75 141 SER A CA 1
ATOM 1057 C C . SER A 1 141 ? 8.671 3.005 -6.087 1.00 94.75 141 SER A C 1
ATOM 1059 O O . SER A 1 141 ? 9.113 3.029 -7.231 1.00 94.75 141 SER A O 1
ATOM 1061 N N . MET A 1 142 ? 8.505 1.860 -5.417 1.00 94.69 142 MET A N 1
ATOM 1062 C CA . MET A 1 142 ? 8.751 0.541 -6.005 1.00 94.69 142 MET A CA 1
ATOM 1063 C C . MET A 1 142 ? 7.778 0.247 -7.151 1.00 94.69 142 MET A C 1
ATOM 1065 O O . MET A 1 142 ? 8.230 -0.154 -8.226 1.00 94.69 142 MET A O 1
ATOM 1069 N N . THR A 1 143 ? 6.477 0.500 -6.958 1.00 93.25 143 THR A N 1
ATOM 1070 C CA . THR A 1 143 ? 5.467 0.379 -8.024 1.00 93.25 143 THR A CA 1
ATOM 1071 C C . THR A 1 143 ? 5.838 1.262 -9.212 1.00 93.25 143 THR A C 1
ATOM 1073 O O . THR A 1 143 ? 5.959 0.785 -10.342 1.00 93.25 143 THR A O 1
ATOM 1076 N N . GLY A 1 144 ? 6.118 2.543 -8.952 1.00 93.31 144 GLY A N 1
ATOM 1077 C CA . GLY A 1 144 ? 6.471 3.491 -10.000 1.00 93.31 144 GLY A CA 1
ATOM 1078 C C . GLY A 1 144 ? 7.785 3.158 -10.709 1.00 93.31 144 GLY A C 1
ATOM 1079 O O . GLY A 1 144 ? 7.860 3.240 -11.935 1.00 93.31 144 GLY A O 1
ATOM 1080 N N . ALA A 1 145 ? 8.818 2.746 -9.970 1.00 92.62 145 ALA A N 1
ATOM 1081 C CA . ALA A 1 145 ? 10.109 2.338 -10.518 1.00 92.62 145 ALA A CA 1
ATOM 1082 C C . ALA A 1 145 ? 9.967 1.139 -11.457 1.00 92.62 145 ALA A C 1
ATOM 1084 O O . ALA A 1 145 ? 10.512 1.180 -12.557 1.00 92.62 145 ALA A O 1
ATOM 1085 N N . TYR A 1 146 ? 9.207 0.115 -11.060 1.00 92.88 146 TYR A N 1
ATOM 1086 C CA . TYR A 1 146 ? 8.942 -1.040 -11.913 1.00 92.88 146 TYR A CA 1
ATOM 1087 C C . TYR A 1 146 ? 8.122 -0.649 -13.150 1.00 92.88 146 TYR A C 1
ATOM 1089 O O . TYR A 1 146 ? 8.528 -0.938 -14.275 1.00 92.88 146 TYR A O 1
ATOM 1097 N N . GLY A 1 147 ? 7.003 0.059 -12.965 1.00 92.56 147 GLY A N 1
ATOM 1098 C CA . GLY A 1 147 ? 6.065 0.360 -14.050 1.00 92.56 147 GLY A CA 1
ATOM 1099 C C . GLY A 1 147 ? 6.612 1.312 -15.122 1.00 92.56 147 GLY A C 1
ATOM 1100 O O . GLY A 1 147 ? 6.221 1.212 -16.285 1.00 92.56 147 GLY A O 1
ATOM 1101 N N . LYS A 1 148 ? 7.554 2.205 -14.779 1.00 90.50 148 LYS A N 1
ATOM 1102 C CA . LYS A 1 148 ? 8.191 3.123 -15.748 1.00 90.50 148 LYS A CA 1
ATOM 1103 C C . LYS A 1 148 ? 9.563 2.670 -16.255 1.00 90.50 148 LYS A C 1
ATOM 1105 O O . LYS A 1 148 ? 10.158 3.382 -17.070 1.00 90.50 148 LYS A O 1
ATOM 1110 N N . ALA A 1 149 ? 10.081 1.534 -15.782 1.00 91.06 149 ALA A N 1
ATOM 1111 C CA . ALA A 1 149 ? 11.408 1.052 -16.153 1.00 91.06 149 ALA A CA 1
ATOM 1112 C C . ALA A 1 149 ? 11.520 0.757 -17.657 1.00 91.06 149 ALA A C 1
ATOM 1114 O O . ALA A 1 149 ? 10.597 0.252 -18.301 1.00 91.06 149 ALA A O 1
ATOM 1115 N N . LYS A 1 150 ? 12.692 1.064 -18.219 1.00 90.69 150 LYS A N 1
ATOM 1116 C CA . LYS A 1 150 ? 13.050 0.775 -19.612 1.00 90.69 150 LYS A CA 1
ATOM 1117 C C . LYS A 1 150 ? 14.511 0.370 -19.689 1.00 90.69 150 LYS A C 1
ATOM 1119 O O . LYS A 1 150 ? 15.340 0.966 -19.011 1.00 90.69 150 LYS A O 1
ATOM 1124 N N . TYR A 1 151 ? 14.829 -0.585 -20.554 1.00 90.50 151 TYR A N 1
ATOM 1125 C CA . TYR A 1 151 ? 16.210 -0.929 -20.874 1.00 90.50 151 TYR A CA 1
ATOM 1126 C C . TYR A 1 151 ? 16.658 -0.208 -22.144 1.00 90.50 151 TYR A C 1
ATOM 1128 O O . TYR A 1 151 ? 16.038 -0.357 -23.192 1.00 90.50 151 TYR A O 1
ATOM 1136 N N . CYS A 1 152 ? 17.750 0.551 -22.059 1.00 87.88 152 CYS A N 1
ATOM 1137 C CA . CYS A 1 152 ? 18.371 1.220 -23.201 1.00 87.88 152 CYS A CA 1
ATOM 1138 C C . CYS A 1 152 ? 19.698 0.509 -23.537 1.00 87.88 152 CYS A C 1
ATOM 1140 O O . CYS A 1 152 ? 20.666 0.666 -22.785 1.00 87.88 152 CYS A O 1
ATOM 1142 N N . PRO A 1 153 ? 19.778 -0.287 -24.620 1.00 78.44 153 PRO A N 1
ATOM 1143 C CA . PRO A 1 153 ? 21.008 -0.977 -24.998 1.00 78.44 153 PRO A CA 1
ATOM 1144 C C . PRO A 1 153 ? 22.145 -0.008 -25.347 1.00 78.44 153 PRO A C 1
ATOM 1146 O O . PRO A 1 153 ? 21.928 1.063 -25.915 1.00 78.44 153 PRO A O 1
ATOM 1149 N N . ALA A 1 154 ? 23.390 -0.410 -25.082 1.00 67.75 154 ALA A N 1
ATOM 1150 C CA . ALA A 1 154 ? 24.569 0.402 -25.400 1.00 67.75 154 ALA A CA 1
ATOM 1151 C C . ALA A 1 154 ? 24.773 0.608 -26.917 1.00 67.75 154 ALA A C 1
ATOM 1153 O O . ALA A 1 154 ? 25.327 1.623 -27.331 1.00 67.75 154 ALA A O 1
ATOM 1154 N N . SER A 1 155 ? 24.293 -0.320 -27.755 1.00 53.81 155 SER A N 1
ATOM 1155 C CA . SER A 1 155 ? 24.391 -0.250 -29.223 1.00 53.81 155 SER A CA 1
ATOM 1156 C C . SER A 1 155 ? 23.540 0.859 -29.854 1.00 53.81 155 SER A C 1
ATOM 1158 O O . SER A 1 155 ? 23.737 1.181 -31.025 1.00 53.81 155 SER A O 1
ATOM 1160 N N . VAL A 1 156 ? 22.631 1.472 -29.087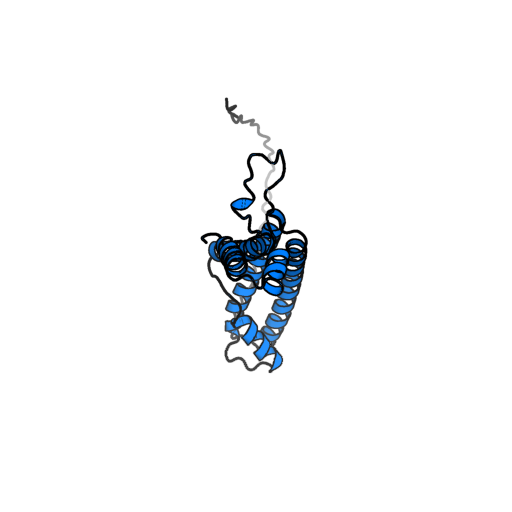 1.00 50.72 156 VAL A N 1
ATOM 1161 C CA . VAL A 1 156 ? 21.768 2.576 -29.538 1.00 50.72 156 VAL A CA 1
ATOM 1162 C C . VAL A 1 156 ? 22.283 3.954 -29.118 1.00 50.72 156 VAL A C 1
ATOM 1164 O O . VAL A 1 156 ? 21.689 4.973 -29.466 1.00 50.72 156 VAL A O 1
ATOM 1167 N N . ALA A 1 157 ? 23.442 4.015 -28.456 1.00 48.06 157 ALA A N 1
ATOM 1168 C CA . ALA A 1 157 ? 24.248 5.228 -28.387 1.00 48.06 157 ALA A CA 1
ATOM 1169 C C . ALA A 1 157 ? 25.016 5.394 -29.711 1.00 48.06 157 ALA A C 1
ATOM 1171 O O . ALA A 1 157 ? 26.238 5.289 -29.748 1.00 48.06 157 ALA A O 1
ATOM 1172 N N . ASN A 1 158 ? 24.303 5.586 -30.825 1.00 44.12 158 ASN A N 1
ATOM 1173 C CA . ASN A 1 158 ? 24.926 5.920 -32.103 1.00 44.12 158 ASN A CA 1
ATOM 1174 C C . ASN A 1 158 ? 25.132 7.446 -32.171 1.00 44.12 158 ASN A C 1
ATOM 1176 O O . ASN A 1 158 ? 24.156 8.172 -32.366 1.00 44.12 158 ASN A O 1
ATOM 1180 N N . PRO A 1 159 ? 26.369 7.965 -32.040 1.00 47.78 159 PRO A N 1
ATOM 1181 C CA . PRO A 1 159 ? 26.633 9.404 -32.075 1.00 47.78 159 PRO A CA 1
ATOM 1182 C C . PRO A 1 159 ? 26.377 10.047 -33.452 1.00 47.78 159 PRO A C 1
ATOM 1184 O O . PRO A 1 159 ? 26.420 11.269 -33.563 1.00 47.78 159 PRO A O 1
ATOM 1187 N N . SER A 1 160 ? 26.107 9.257 -34.500 1.00 50.00 160 SER A N 1
ATOM 1188 C CA . SER A 1 160 ? 25.786 9.743 -35.851 1.00 50.00 160 SER A CA 1
ATOM 1189 C C . SER A 1 160 ? 24.283 9.815 -36.150 1.00 50.00 160 SER A C 1
ATOM 1191 O O . SER A 1 160 ? 23.898 10.358 -37.185 1.00 50.00 160 SER A O 1
ATOM 1193 N N . ALA A 1 161 ? 23.420 9.313 -35.261 1.00 48.72 161 ALA A N 1
ATOM 1194 C CA . ALA A 1 161 ? 21.977 9.497 -35.366 1.00 48.72 161 ALA A CA 1
ATOM 1195 C C . ALA A 1 161 ? 21.600 10.822 -34.685 1.00 48.72 161 ALA A C 1
ATOM 1197 O O . ALA A 1 161 ? 21.310 10.864 -33.492 1.00 48.72 161 ALA A O 1
ATOM 1198 N N . GLY A 1 162 ? 21.666 11.933 -35.426 1.00 47.19 162 GLY A N 1
ATOM 1199 C CA . GLY A 1 162 ? 21.222 13.238 -34.922 1.00 47.19 162 GLY A CA 1
ATOM 1200 C C . GLY A 1 162 ? 19.852 13.142 -34.236 1.00 47.19 162 GLY A C 1
ATOM 1201 O O . GLY A 1 162 ? 18.983 12.440 -34.737 1.00 47.19 162 GLY A O 1
ATOM 1202 N N . THR A 1 163 ? 19.703 13.788 -33.071 1.00 48.06 163 THR A N 1
ATOM 1203 C CA . THR A 1 163 ? 18.477 13.922 -32.238 1.00 48.06 163 THR A CA 1
ATOM 1204 C C . THR A 1 163 ? 17.615 12.670 -31.977 1.00 48.06 163 THR A C 1
ATOM 1206 O O . THR A 1 163 ? 16.586 12.784 -31.306 1.00 48.06 163 THR A O 1
ATOM 1209 N N . ALA A 1 164 ? 18.006 11.478 -32.425 1.00 49.75 164 ALA A N 1
ATOM 1210 C CA . ALA A 1 164 ? 17.269 10.247 -32.198 1.00 49.75 164 ALA A CA 1
ATOM 1211 C C . ALA A 1 164 ? 17.538 9.766 -30.769 1.00 49.75 164 ALA A C 1
ATOM 1213 O O . ALA A 1 164 ? 18.679 9.510 -30.384 1.00 49.75 164 ALA A O 1
ATOM 1214 N N . LYS A 1 165 ? 16.481 9.683 -29.954 1.00 53.34 165 LYS A N 1
ATOM 1215 C CA . LYS A 1 165 ? 16.566 9.097 -28.611 1.00 53.34 165 LYS A CA 1
ATOM 1216 C C . LYS A 1 165 ? 17.064 7.645 -28.725 1.00 53.34 165 LYS A C 1
ATOM 1218 O O . LYS A 1 165 ? 16.654 6.971 -29.670 1.00 53.34 165 LYS A O 1
ATOM 1223 N N . PRO A 1 166 ? 17.894 7.156 -27.782 1.00 60.00 166 PRO A N 1
ATOM 1224 C CA . PRO A 1 166 ? 18.211 5.733 -27.713 1.00 60.00 166 PRO A CA 1
ATOM 1225 C C . PRO A 1 166 ? 16.908 4.926 -27.677 1.00 60.00 166 PRO A C 1
ATOM 1227 O O . PRO A 1 166 ? 15.952 5.331 -27.008 1.00 60.00 166 PRO A O 1
ATOM 1230 N N . ASP A 1 167 ? 16.874 3.817 -28.414 1.00 73.69 167 ASP A N 1
ATOM 1231 C CA . ASP A 1 167 ? 15.726 2.908 -28.491 1.00 73.69 167 ASP A CA 1
ATOM 1232 C C . ASP A 1 167 ? 15.598 2.144 -27.167 1.00 73.69 167 ASP A C 1
ATOM 1234 O O . ASP A 1 167 ? 16.119 1.045 -26.976 1.00 73.69 167 ASP A O 1
ATOM 1238 N N . CYS A 1 168 ? 15.028 2.828 -26.178 1.00 87.25 168 CYS A N 1
ATOM 1239 C CA . CYS A 1 168 ? 14.795 2.298 -24.849 1.00 87.25 168 CYS A CA 1
ATOM 1240 C C . CYS A 1 168 ? 13.527 1.446 -24.861 1.00 87.25 168 CYS A C 1
ATOM 1242 O O . CYS A 1 168 ? 12.422 1.980 -24.976 1.00 87.25 168 CYS A O 1
ATOM 1244 N N . MET A 1 169 ? 13.691 0.146 -24.651 1.00 89.88 169 MET A N 1
ATOM 1245 C CA . MET A 1 169 ? 12.611 -0.831 -24.660 1.00 89.88 169 MET A CA 1
ATOM 1246 C C . MET A 1 169 ? 11.915 -0.878 -23.286 1.00 89.88 169 MET A C 1
ATOM 1248 O O . MET A 1 169 ? 12.575 -1.178 -22.282 1.00 89.88 169 MET A O 1
ATOM 1252 N N . PRO A 1 170 ? 10.601 -0.593 -23.192 1.00 91.81 170 PRO A N 1
ATOM 1253 C CA . PRO A 1 170 ? 9.805 -0.914 -22.010 1.00 91.81 170 PRO A CA 1
ATOM 1254 C C . PRO A 1 170 ? 9.623 -2.431 -21.858 1.00 91.81 170 PRO A C 1
ATOM 1256 O O . PRO A 1 170 ? 9.862 -3.194 -22.797 1.00 91.81 170 PRO A O 1
ATOM 1259 N N . LEU A 1 171 ? 9.141 -2.867 -20.689 1.00 92.38 171 LEU A N 1
ATOM 1260 C CA . LEU A 1 171 ? 8.970 -4.289 -20.365 1.00 92.38 171 LEU A CA 1
ATOM 1261 C C . LEU A 1 171 ? 8.217 -5.076 -21.449 1.00 92.38 171 LEU A C 1
ATOM 1263 O O . LEU A 1 171 ? 8.708 -6.112 -21.882 1.00 92.38 171 LEU A O 1
ATOM 1267 N N . GLY A 1 172 ? 7.099 -4.556 -21.965 1.00 92.38 172 GLY A N 1
ATOM 1268 C CA . GLY A 1 172 ? 6.315 -5.254 -22.993 1.00 92.38 172 GLY A CA 1
ATOM 1269 C C . GLY A 1 172 ? 7.077 -5.524 -24.302 1.00 92.38 172 GLY A C 1
ATOM 1270 O O . GLY A 1 172 ? 6.846 -6.532 -24.969 1.00 92.38 172 GLY A O 1
ATOM 1271 N N . GLU A 1 173 ? 8.033 -4.668 -24.675 1.00 92.62 173 GLU A N 1
ATOM 1272 C CA . GLU A 1 173 ? 8.895 -4.922 -25.837 1.00 92.62 173 GLU A CA 1
ATOM 1273 C C . GLU A 1 173 ? 9.969 -5.969 -25.525 1.00 92.62 173 GLU A C 1
ATOM 1275 O O . GLU A 1 173 ? 10.243 -6.841 -26.354 1.00 92.62 173 GLU A O 1
ATOM 1280 N N . LEU A 1 174 ? 10.532 -5.937 -24.313 1.00 92.56 174 LEU A N 1
ATOM 1281 C CA . LEU A 1 174 ? 11.475 -6.952 -23.838 1.00 92.56 174 LEU A CA 1
ATOM 1282 C C . LEU A 1 174 ? 10.813 -8.336 -23.777 1.00 92.56 174 LEU A C 1
ATOM 1284 O O . LEU A 1 174 ? 11.399 -9.315 -24.239 1.00 92.56 174 LEU A O 1
ATOM 1288 N N . GLU A 1 175 ? 9.574 -8.417 -23.286 1.00 95.25 175 GLU A N 1
ATOM 1289 C CA . GLU A 1 175 ? 8.757 -9.636 -23.269 1.00 95.25 175 GLU A CA 1
ATOM 1290 C C . GLU A 1 175 ? 8.548 -10.191 -24.678 1.00 95.25 175 GLU A C 1
ATOM 1292 O O . GLU A 1 175 ? 8.716 -11.389 -24.906 1.00 95.25 175 GLU A O 1
ATOM 1297 N N . LYS A 1 176 ? 8.259 -9.325 -25.657 1.00 95.56 176 LYS A N 1
ATOM 1298 C CA . LYS A 1 176 ? 8.126 -9.738 -27.059 1.00 95.56 176 LYS A CA 1
ATOM 1299 C C . LYS A 1 176 ? 9.425 -10.333 -27.606 1.00 95.56 176 LYS A C 1
ATOM 1301 O O . LYS A 1 176 ? 9.374 -11.346 -28.309 1.00 95.56 176 LYS A O 1
ATOM 1306 N N . VAL A 1 177 ? 10.581 -9.745 -27.288 1.00 93.62 177 VAL A N 1
ATOM 1307 C CA . VAL A 1 177 ? 11.890 -10.302 -27.674 1.00 93.62 177 VAL A CA 1
ATOM 1308 C C . VAL A 1 177 ? 12.107 -11.662 -27.015 1.00 93.62 177 VAL A C 1
ATOM 1310 O O . VAL A 1 177 ? 12.462 -12.613 -27.707 1.00 93.62 177 VAL A O 1
ATOM 1313 N N . LEU A 1 178 ? 11.853 -11.774 -25.709 1.00 94.75 178 LEU A N 1
ATOM 1314 C CA . LEU A 1 178 ? 11.983 -13.030 -24.967 1.00 94.75 178 LEU A CA 1
ATOM 1315 C C . LEU A 1 178 ? 11.068 -14.136 -25.514 1.00 94.75 178 LEU A C 1
ATOM 1317 O O . LEU A 1 178 ? 11.465 -15.296 -25.540 1.00 94.75 178 LEU A O 1
ATOM 1321 N N . ALA A 1 179 ? 9.869 -13.781 -25.978 1.00 97.56 179 ALA A N 1
ATOM 1322 C CA . ALA A 1 179 ? 8.892 -14.730 -26.504 1.00 97.56 179 ALA A CA 1
ATOM 1323 C C . ALA A 1 179 ? 9.194 -15.217 -27.931 1.00 97.56 179 ALA A C 1
ATOM 1325 O O . ALA A 1 179 ? 8.770 -16.309 -28.302 1.00 97.56 179 ALA A O 1
ATOM 1326 N N . THR A 1 180 ? 9.872 -14.406 -28.750 1.00 96.50 180 THR A N 1
ATOM 1327 C CA . THR A 1 180 ? 10.005 -14.661 -30.200 1.00 96.50 180 THR A CA 1
ATOM 1328 C C . THR A 1 180 ? 11.436 -14.899 -30.674 1.00 96.50 180 THR A C 1
ATOM 1330 O O . THR A 1 180 ? 11.633 -15.468 -31.746 1.00 96.50 180 THR A O 1
ATOM 1333 N N . SER A 1 181 ? 12.444 -14.483 -29.905 1.00 95.25 181 SER A N 1
ATOM 1334 C CA . SER A 1 181 ? 13.846 -14.693 -30.258 1.00 95.25 181 SER A CA 1
ATOM 1335 C C . SER A 1 181 ? 14.292 -16.121 -29.947 1.00 95.25 181 SER A C 1
ATOM 1337 O O . SER A 1 181 ? 14.037 -16.650 -28.868 1.00 95.25 181 SER A O 1
ATOM 1339 N N . HIS A 1 182 ? 15.052 -16.709 -30.868 1.00 96.75 182 HIS A N 1
ATOM 1340 C CA . HIS A 1 182 ? 15.777 -17.966 -30.657 1.00 96.75 182 HIS A CA 1
ATOM 1341 C C . HIS A 1 182 ? 17.297 -17.768 -30.569 1.00 96.75 182 HIS A C 1
ATOM 1343 O O . HIS A 1 182 ? 18.032 -18.749 -30.506 1.00 96.75 182 HIS A O 1
ATOM 1349 N N . ASP A 1 183 ? 17.776 -16.520 -30.563 1.00 96.94 183 ASP A N 1
ATOM 1350 C CA . ASP A 1 183 ? 19.190 -16.197 -30.368 1.00 96.94 183 ASP A CA 1
ATOM 1351 C C . ASP A 1 183 ? 19.526 -16.128 -28.863 1.00 96.94 183 ASP A C 1
ATOM 1353 O O . ASP A 1 183 ? 19.051 -15.213 -28.174 1.00 96.94 183 ASP A O 1
ATOM 1357 N N . PRO A 1 184 ? 20.366 -17.041 -28.331 1.00 97.44 184 PRO A N 1
ATOM 1358 C CA . PRO A 1 184 ? 20.765 -17.029 -26.927 1.00 97.44 184 PRO A CA 1
ATOM 1359 C C . PRO A 1 184 ? 21.466 -15.735 -26.497 1.00 97.44 184 PRO A C 1
ATOM 1361 O O . PRO A 1 184 ? 21.318 -15.320 -25.345 1.00 97.44 184 PRO A O 1
ATOM 1364 N N . ALA A 1 185 ? 22.221 -15.088 -27.393 1.00 95.06 185 ALA A N 1
ATOM 1365 C CA . ALA A 1 185 ? 22.915 -13.843 -27.078 1.00 95.06 185 ALA A CA 1
ATOM 1366 C C . ALA A 1 185 ? 21.909 -12.707 -26.861 1.00 95.06 185 ALA A C 1
ATOM 1368 O O . ALA A 1 185 ? 21.962 -12.032 -25.829 1.00 95.06 185 ALA A O 1
ATOM 1369 N N . ARG A 1 186 ? 20.936 -12.565 -27.771 1.00 92.62 186 ARG A N 1
ATOM 1370 C CA . ARG A 1 186 ? 19.849 -11.589 -27.645 1.00 92.62 186 ARG A CA 1
ATOM 1371 C C . ARG A 1 186 ? 18.984 -11.819 -26.407 1.00 92.62 186 ARG A C 1
ATOM 1373 O O . ARG A 1 186 ? 18.659 -10.860 -25.714 1.00 92.62 186 ARG A O 1
ATOM 1380 N N . LEU A 1 187 ? 18.632 -13.071 -26.102 1.00 95.44 187 LEU A N 1
ATOM 1381 C CA . LEU A 1 187 ? 17.849 -13.410 -24.905 1.00 95.44 187 LEU A CA 1
ATOM 1382 C C . LEU A 1 187 ? 18.592 -13.031 -23.615 1.00 95.44 187 LEU A C 1
ATOM 1384 O O . LEU A 1 187 ? 18.011 -12.429 -22.711 1.00 95.44 187 LEU A O 1
ATOM 1388 N N . LYS A 1 188 ? 19.894 -13.333 -23.541 1.00 95.38 188 LYS A N 1
ATOM 1389 C CA . LYS A 1 188 ? 20.739 -12.963 -22.399 1.00 95.38 188 LYS A CA 1
ATOM 1390 C C . LYS A 1 188 ? 20.859 -11.446 -22.242 1.00 95.38 188 LYS A C 1
ATOM 1392 O O . LYS A 1 188 ? 20.782 -10.952 -21.118 1.00 95.38 188 LYS A O 1
ATOM 1397 N N . GLU A 1 189 ? 21.050 -10.718 -23.341 1.00 92.19 189 GLU A N 1
ATOM 1398 C CA . GLU A 1 189 ? 21.131 -9.253 -23.348 1.00 92.19 189 GLU A CA 1
ATOM 1399 C C . GLU A 1 189 ? 19.880 -8.636 -22.718 1.00 92.19 189 GLU A C 1
ATOM 1401 O O . GLU A 1 189 ? 19.993 -7.918 -21.729 1.00 92.19 189 GLU A O 1
ATOM 1406 N N . VAL A 1 190 ? 18.687 -8.957 -23.228 1.00 92.00 190 VAL A N 1
ATOM 1407 C CA . VAL A 1 190 ? 17.446 -8.349 -22.722 1.00 92.00 190 VAL A CA 1
ATOM 1408 C C . VAL A 1 190 ? 17.130 -8.775 -21.288 1.00 92.00 190 VAL A C 1
ATOM 1410 O O . VAL A 1 190 ? 16.685 -7.949 -20.493 1.00 92.00 190 VAL A O 1
ATOM 1413 N N . TRP A 1 191 ? 17.423 -10.029 -20.920 1.00 93.12 191 TRP A N 1
ATOM 1414 C CA . TRP A 1 191 ? 17.231 -10.511 -19.551 1.00 93.12 191 TRP A CA 1
ATOM 1415 C C . TRP A 1 191 ? 18.127 -9.751 -18.569 1.00 93.12 191 TRP A C 1
ATOM 1417 O O . TRP A 1 191 ? 17.642 -9.212 -17.575 1.00 93.12 191 TRP A O 1
ATOM 1427 N N . THR A 1 192 ? 19.426 -9.653 -18.860 1.00 92.62 192 THR A N 1
ATOM 1428 C CA . THR A 1 192 ? 20.370 -8.921 -17.997 1.00 92.62 192 THR A CA 1
ATOM 1429 C C . THR A 1 192 ? 20.098 -7.416 -18.005 1.00 92.62 192 THR A C 1
ATOM 1431 O O . THR A 1 192 ? 20.179 -6.778 -16.958 1.00 92.62 192 THR A O 1
ATOM 1434 N N . GLY A 1 193 ? 19.703 -6.861 -19.152 1.00 90.75 193 GLY A N 1
ATOM 1435 C CA . GLY A 1 193 ? 19.348 -5.455 -19.314 1.00 90.75 193 GLY A CA 1
ATOM 1436 C C . GLY A 1 193 ? 18.138 -5.028 -18.484 1.00 90.75 193 GLY A C 1
ATOM 1437 O O . GLY A 1 193 ? 18.161 -3.945 -17.899 1.00 90.75 193 GLY A O 1
ATOM 1438 N N . TRP A 1 194 ? 17.114 -5.882 -18.374 1.00 91.88 194 TRP A N 1
ATOM 1439 C CA . TRP A 1 194 ? 15.968 -5.649 -17.489 1.00 91.88 194 TRP A CA 1
ATOM 1440 C C . TRP A 1 194 ? 16.362 -5.690 -16.009 1.00 91.88 194 TRP A C 1
ATOM 1442 O O . TRP A 1 194 ? 16.045 -4.775 -15.253 1.00 91.88 194 TRP A O 1
ATOM 1452 N N . HIS A 1 195 ? 17.109 -6.717 -15.595 1.00 91.12 195 HIS A N 1
ATOM 1453 C CA . HIS A 1 195 ? 17.514 -6.876 -14.193 1.00 91.12 195 HIS A CA 1
ATOM 1454 C C . HIS A 1 195 ? 18.477 -5.775 -13.721 1.00 91.12 195 HIS A C 1
ATOM 1456 O O . HIS A 1 195 ? 18.567 -5.516 -12.524 1.00 91.12 195 HIS A O 1
ATOM 1462 N N . ALA A 1 196 ? 19.143 -5.078 -14.645 1.00 89.12 196 ALA A N 1
ATOM 1463 C CA . ALA A 1 196 ? 19.955 -3.904 -14.346 1.00 89.12 196 ALA A CA 1
ATOM 1464 C C . ALA A 1 196 ? 19.142 -2.617 -14.080 1.00 89.12 196 ALA A C 1
ATOM 1466 O O . ALA A 1 196 ? 19.734 -1.629 -13.656 1.00 89.12 196 ALA A O 1
ATOM 1467 N N . GLN A 1 197 ? 17.820 -2.596 -14.317 1.00 85.19 197 GLN A N 1
ATOM 1468 C CA . GLN A 1 197 ? 16.988 -1.395 -14.105 1.00 85.19 197 GLN A CA 1
ATOM 1469 C C . GLN A 1 197 ? 16.555 -1.177 -12.655 1.00 85.19 197 GLN A C 1
ATOM 1471 O O . GLN A 1 197 ? 16.069 -0.099 -12.320 1.00 85.19 197 GLN A O 1
ATOM 1476 N N . SER A 1 198 ? 16.709 -2.183 -11.792 1.00 65.88 198 SER A N 1
ATOM 1477 C CA . SER A 1 198 ? 16.366 -2.032 -10.379 1.00 65.88 198 SER A CA 1
ATOM 1478 C C . SER A 1 198 ? 17.310 -1.014 -9.726 1.00 65.88 198 SER A C 1
ATOM 1480 O O . SER A 1 198 ? 18.526 -1.216 -9.774 1.00 65.88 198 SER A O 1
ATOM 1482 N N . PRO A 1 199 ? 16.798 0.068 -9.107 1.00 58.91 199 PRO A N 1
ATOM 1483 C CA . PRO A 1 199 ? 17.631 0.950 -8.299 1.00 58.91 199 PRO A CA 1
ATOM 1484 C C . PRO A 1 199 ? 18.264 0.169 -7.143 1.00 58.91 199 PRO A C 1
ATOM 1486 O O . PRO A 1 199 ? 17.667 -0.783 -6.641 1.00 58.91 199 PRO A O 1
ATOM 1489 N N . ALA A 1 200 ? 19.438 0.599 -6.679 1.00 52.66 200 ALA A N 1
ATOM 1490 C CA . ALA A 1 200 ? 19.899 0.214 -5.350 1.00 52.66 200 ALA A CA 1
ATOM 1491 C C . ALA A 1 200 ? 19.001 0.928 -4.326 1.00 52.66 200 ALA A C 1
ATOM 1493 O O . ALA A 1 200 ? 19.038 2.157 -4.236 1.00 52.66 200 ALA A O 1
ATOM 1494 N N . TYR A 1 201 ? 18.155 0.167 -3.639 1.00 52.12 201 TYR A N 1
ATOM 1495 C CA . TYR A 1 201 ? 17.322 0.610 -2.519 1.00 52.12 201 TYR A CA 1
ATOM 1496 C C . TYR A 1 201 ? 17.960 0.224 -1.185 1.00 52.12 201 TYR A C 1
ATOM 1498 O O . TYR A 1 201 ? 18.634 -0.832 -1.132 1.00 52.12 201 TYR A O 1
#

Radius of gyration: 31.23 Å; chains: 1; bounding box: 50×72×82 Å

Foldseek 3Di:
DDDDDDDDDDDDDDDDDDDDDDDDDDPPPPPPPPPPPDDQDALVNLVVLLVVLVVVLVVLVVQLVVLVVCCLVPVDPVSLLSNLVSQLVNQVSLQVQLVVLCSCPPPDYDPVSVVSSVVSVPRDHDPDSVVSSVVSSVVSVVVSLLSPFWFFDPVQPPVPPPPDDGPTHRPVRLVVCCVPDPDPVSVVRSVVRSVVSDDDD

pLDDT: mean 83.05, std 21.19, range [37.62, 98.75]

Secondary structure (DSSP, 8-state):
---------------------------------------SPPHHHHHHHHHHHHHHHHHHHHHHHHHHHHHHHS-SHHHHHHHHHHHHHHHHHHHHHHHHHGGGTT----HHHHHHHHHHHTS---SSHHHHHHHHHHHHHHHHHHHH-EE--GGG--TTSTTPPP--EEHHHHHHHHHH---HHHHHHHHHHHHTTS---